Protein AF-W4L1L7-F1 (afdb_monomer_lite)

Radius of gyration: 18.97 Å; chains: 1; bounding box: 50×40×48 Å

InterPro domains:
  IPR004304 Acetamidase/Formamidase [PF03069] (1-183)
  IPR004304 Acetamidase/Formamidase [PTHR31891] (1-182)

pLDDT: mean 95.23, std 4.06, range [75.88, 98.5]

Organism: NCBI:txid1429439

Foldseek 3Di:
DDDDFLKDFLFKFFDADPVVLVVVLVVQVVCVVVPHDDDHQALPPFVVSDDPCRVRNGDQLDADLRGGRNRPSLNAPQKDKAGDQHDPPRHIDTHFMARDADPPNVVSHHNTDDDDDDDDDDDDPCPCVVVVPRHMDMDHPDGSDDVPVVPDDPDDFFWFALADPVRDHDPPPPVSRVVRRVVD

Secondary structure (DSSP, 8-state):
-------EEEEEE-PPPHHHHHHHHHHHHHHHHTT-------STT-SSSSSHHHHHPPPSSS-BTTEEE---TT-BTT-EEE----STT---EEEEEES---GGGTTS--SEE-----------TTHHHHTT--S-EEE-SS-SS-HHHHS-SS-------SB-TTSPBPSS-HHHHHHHHHH-

Structure (mmCIF, N/CA/C/O backbone):
data_AF-W4L1L7-F1
#
_entry.id   AF-W4L1L7-F1
#
loop_
_atom_site.group_PDB
_atom_site.id
_atom_site.type_symbol
_atom_site.label_atom_id
_atom_site.label_alt_id
_atom_site.label_comp_id
_atom_site.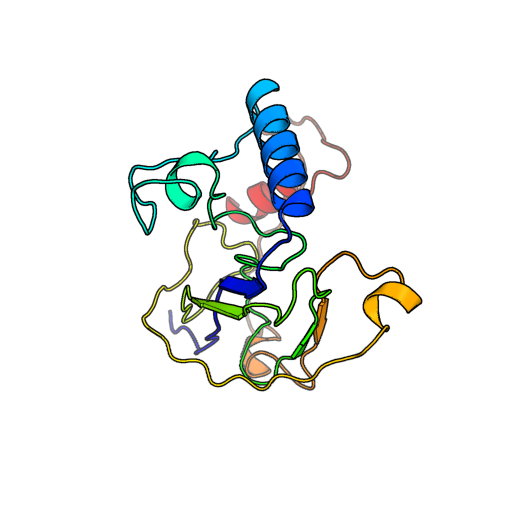label_asym_id
_atom_site.label_entity_id
_atom_site.label_seq_id
_atom_site.pdbx_PDB_ins_code
_atom_site.Cartn_x
_atom_site.Cartn_y
_atom_site.Cartn_z
_atom_site.occupancy
_atom_site.B_iso_or_equiv
_atom_site.auth_seq_id
_atom_site.auth_comp_id
_atom_site.auth_asym_id
_atom_site.auth_atom_id
_atom_site.pdbx_PDB_model_num
ATOM 1 N N . VAL A 1 1 ? -0.892 3.517 -27.437 1.00 83.62 1 VAL A N 1
ATOM 2 C CA . VAL A 1 1 ? -1.094 2.423 -26.454 1.00 83.62 1 VAL A CA 1
ATOM 3 C C . VAL A 1 1 ? -2.589 2.297 -26.180 1.00 83.62 1 VAL A C 1
ATOM 5 O O . VAL A 1 1 ? -3.255 3.324 -26.166 1.00 83.62 1 VAL A O 1
ATOM 8 N N . ARG A 1 2 ? -3.138 1.083 -26.042 1.00 87.25 2 ARG A N 1
ATOM 9 C CA . ARG A 1 2 ? -4.511 0.851 -25.551 1.00 87.25 2 ARG A CA 1
ATOM 10 C C . ARG A 1 2 ? -4.402 0.166 -24.195 1.00 87.25 2 ARG A C 1
ATOM 12 O O . ARG A 1 2 ? -3.660 -0.805 -24.096 1.00 87.25 2 ARG A O 1
ATOM 19 N N . ILE A 1 3 ? -5.109 0.674 -23.191 1.00 89.69 3 ILE A N 1
ATOM 20 C CA . ILE A 1 3 ? -5.027 0.173 -21.816 1.00 89.69 3 ILE A CA 1
ATOM 21 C C . ILE A 1 3 ? -6.356 -0.514 -21.486 1.00 89.69 3 ILE A C 1
ATOM 23 O O . ILE A 1 3 ? -7.397 0.153 -21.513 1.00 89.69 3 ILE A O 1
ATOM 27 N N . PRO A 1 4 ? -6.362 -1.840 -21.256 1.00 89.56 4 PRO A N 1
ATOM 28 C CA . PRO A 1 4 ? -7.572 -2.544 -20.867 1.00 89.56 4 PRO A CA 1
ATOM 29 C C . PRO A 1 4 ? -8.022 -2.088 -19.478 1.00 89.56 4 PRO A C 1
ATOM 31 O O . PRO A 1 4 ? -7.213 -1.668 -18.653 1.00 89.56 4 PRO A O 1
ATOM 34 N N . ASN A 1 5 ? -9.322 -2.195 -19.224 1.00 91.75 5 ASN A N 1
ATOM 35 C CA . ASN A 1 5 ? -9.876 -1.957 -17.901 1.00 91.75 5 ASN A CA 1
ATOM 36 C C . ASN A 1 5 ? -9.299 -2.987 -16.911 1.00 91.75 5 ASN A C 1
ATOM 38 O O . ASN A 1 5 ? -9.507 -4.188 -17.085 1.00 91.75 5 ASN A O 1
ATOM 42 N N . GLY A 1 6 ? -8.606 -2.503 -15.883 1.00 92.19 6 GLY A N 1
ATOM 43 C CA . GLY A 1 6 ? -8.149 -3.285 -14.738 1.00 92.19 6 GLY A CA 1
ATOM 44 C C . GLY A 1 6 ? -8.622 -2.660 -13.432 1.00 92.19 6 GLY A C 1
ATOM 45 O O . GLY A 1 6 ? -7.844 -2.597 -12.491 1.00 92.19 6 GLY A O 1
ATOM 46 N N . SER A 1 7 ? -9.847 -2.128 -13.408 1.00 95.81 7 SER A N 1
ATOM 47 C CA . SER A 1 7 ? -10.276 -1.204 -12.365 1.00 95.81 7 SER A CA 1
ATOM 48 C C . SER A 1 7 ? -10.442 -1.849 -10.993 1.00 95.81 7 SER A C 1
ATOM 50 O O . SER A 1 7 ? -11.002 -2.945 -10.863 1.00 95.81 7 SER A O 1
ATOM 52 N N . PHE A 1 8 ? -10.026 -1.116 -9.966 1.00 97.19 8 PHE A N 1
ATOM 53 C CA . PHE A 1 8 ? -10.114 -1.494 -8.558 1.00 97.19 8 PHE A CA 1
ATOM 54 C C . PHE A 1 8 ? -10.098 -0.241 -7.664 1.00 97.19 8 PHE A C 1
ATOM 56 O O . PHE A 1 8 ? -10.084 0.879 -8.166 1.00 97.19 8 PHE A O 1
ATOM 63 N N . MET A 1 9 ? -10.178 -0.438 -6.348 1.00 98.19 9 MET A N 1
ATOM 64 C CA . MET A 1 9 ? -9.954 0.619 -5.357 1.00 98.19 9 MET A CA 1
ATOM 65 C C . MET A 1 9 ? -8.543 0.429 -4.791 1.00 98.19 9 MET A C 1
ATOM 67 O O . MET A 1 9 ? -8.294 -0.637 -4.217 1.00 98.19 9 MET A O 1
ATOM 71 N N . GLY A 1 10 ? -7.651 1.407 -4.956 1.00 98.00 10 GLY A N 1
ATOM 72 C CA . GLY A 1 10 ? -6.289 1.408 -4.402 1.00 98.00 10 GLY A CA 1
ATOM 73 C C . GLY A 1 10 ? -6.299 1.357 -2.875 1.00 98.00 10 GLY A C 1
ATOM 74 O O . GLY A 1 10 ? -5.622 0.538 -2.240 1.00 98.00 10 GLY A O 1
ATOM 75 N N . THR A 1 11 ? -7.248 2.093 -2.285 1.00 98.38 11 THR A N 1
ATOM 76 C CA . THR A 1 11 ? -7.531 2.082 -0.853 1.00 98.38 11 THR A CA 1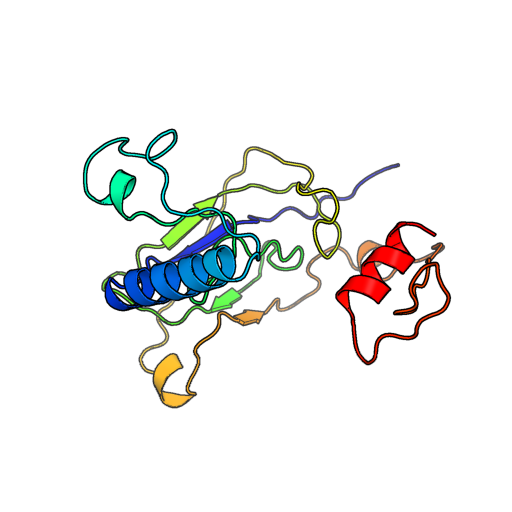
ATOM 77 C C . THR A 1 11 ? -8.798 1.297 -0.511 1.00 98.38 11 THR A C 1
ATOM 79 O O . THR A 1 11 ? -9.921 1.671 -0.862 1.00 98.38 11 THR A O 1
ATOM 82 N N . ALA A 1 12 ? -8.643 0.255 0.307 1.00 98.12 12 ALA A N 1
ATOM 83 C CA . ALA A 1 12 ? -9.747 -0.419 0.987 1.00 98.12 12 ALA A CA 1
ATOM 84 C C . ALA A 1 12 ? -9.286 -0.938 2.350 1.00 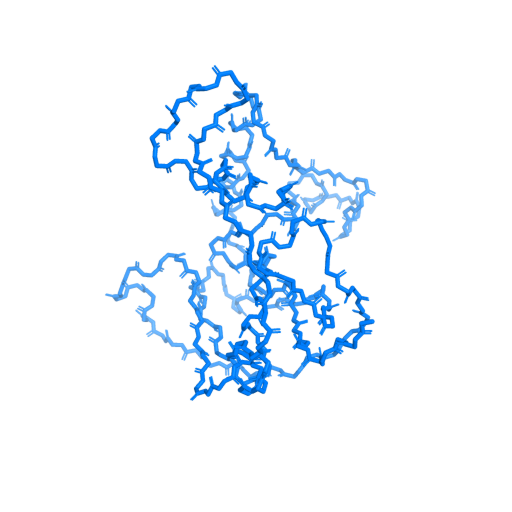98.12 12 ALA A C 1
ATOM 86 O O . ALA A 1 12 ? -8.285 -1.643 2.450 1.00 98.12 12 ALA A O 1
ATOM 87 N N . GLY A 1 13 ? -10.016 -0.629 3.417 1.00 97.88 13 GLY A N 1
ATOM 88 C CA . GLY A 1 13 ? -9.590 -0.994 4.763 1.00 97.88 13 GLY A CA 1
ATOM 89 C C . GLY A 1 13 ? -10.677 -0.851 5.813 1.00 97.88 13 GLY A C 1
ATOM 90 O O . GLY A 1 13 ? -11.809 -0.474 5.521 1.00 97.88 13 GLY A O 1
ATOM 91 N N . ILE A 1 14 ? -10.321 -1.177 7.048 1.00 98.19 14 ILE A N 1
ATOM 92 C CA . ILE A 1 14 ? -11.187 -1.020 8.223 1.00 98.19 14 ILE A CA 1
ATOM 93 C C . ILE A 1 14 ? -10.534 -0.068 9.229 1.00 98.19 14 ILE A C 1
ATOM 95 O O . ILE A 1 14 ? -9.329 0.189 9.146 1.00 98.19 14 ILE A O 1
ATOM 99 N N . ALA A 1 15 ? -11.292 0.456 10.188 1.00 97.38 15 ALA A N 1
ATOM 100 C CA . ALA A 1 15 ? -10.725 1.341 11.193 1.00 97.38 15 ALA A CA 1
ATOM 101 C C . ALA A 1 15 ? -9.738 0.601 12.117 1.00 97.38 15 ALA A C 1
ATOM 103 O O . ALA A 1 15 ? -9.978 -0.549 12.515 1.00 97.38 15 ALA A O 1
ATOM 104 N N . PRO A 1 16 ? -8.620 1.252 12.472 1.00 96.62 16 PRO A N 1
ATOM 105 C CA . PRO A 1 16 ? -7.719 0.755 13.499 1.00 96.62 16 PRO A CA 1
ATOM 106 C C . PRO A 1 16 ? -8.267 0.976 14.906 1.00 96.62 16 PRO A C 1
ATOM 108 O O . PRO A 1 16 ? -9.075 1.874 15.146 1.00 96.62 16 PRO A O 1
ATOM 111 N N . SER A 1 17 ? -7.767 0.193 15.859 1.00 96.44 17 SER A N 1
ATOM 112 C CA . SER A 1 17 ? -7.925 0.517 17.278 1.00 96.44 17 SER A CA 1
ATOM 113 C C . SER A 1 17 ? -7.010 1.676 17.684 1.00 96.44 17 SER A C 1
ATOM 115 O O . SER A 1 17 ? -6.010 1.956 17.021 1.00 96.44 17 SER A O 1
ATOM 117 N N . LEU A 1 18 ? -7.302 2.323 18.817 1.00 95.50 18 LEU A N 1
ATOM 118 C CA . LEU A 1 18 ? -6.417 3.357 19.375 1.00 95.50 18 LEU A CA 1
ATOM 119 C C . LEU A 1 18 ? -5.000 2.819 19.627 1.00 95.50 18 LEU A C 1
ATOM 121 O O . LEU A 1 18 ? -4.024 3.464 19.270 1.00 95.50 18 LEU A O 1
ATOM 125 N N . ALA A 1 19 ? -4.883 1.587 20.132 1.00 96.38 19 ALA A N 1
ATOM 126 C CA . ALA A 1 19 ? -3.584 0.955 20.354 1.00 96.38 19 ALA A CA 1
ATOM 127 C C . ALA A 1 19 ? -2.798 0.735 19.048 1.00 96.38 19 ALA A C 1
ATOM 129 O O . ALA A 1 19 ? -1.572 0.848 19.037 1.00 96.38 19 ALA A O 1
ATOM 130 N N . GLN A 1 20 ? -3.487 0.424 17.944 1.00 96.75 20 GLN A N 1
ATOM 131 C CA . GLN A 1 20 ? -2.855 0.349 16.626 1.00 96.75 20 GLN A CA 1
ATOM 132 C C . GLN A 1 20 ? -2.409 1.727 16.145 1.00 96.75 20 GLN A C 1
ATOM 134 O O . GLN A 1 20 ? -1.262 1.856 15.733 1.00 96.75 20 GLN A O 1
ATOM 139 N N . LEU A 1 21 ? -3.267 2.748 16.246 1.00 96.38 21 LEU A N 1
ATOM 140 C CA . LEU A 1 21 ? -2.909 4.125 15.889 1.00 96.38 21 LEU A CA 1
ATOM 141 C C . LEU A 1 21 ? -1.659 4.593 16.640 1.00 96.38 21 LEU A C 1
ATOM 143 O O . LEU A 1 21 ? -0.717 5.057 16.004 1.00 96.38 21 LEU A O 1
ATOM 147 N N . ASP A 1 22 ? -1.602 4.382 17.956 1.00 96.56 22 ASP A N 1
ATOM 148 C CA . ASP A 1 22 ? -0.446 4.746 18.781 1.00 96.56 22 ASP A CA 1
ATOM 149 C C . ASP A 1 22 ? 0.828 4.005 18.345 1.00 96.56 22 ASP A C 1
ATOM 151 O O . ASP A 1 22 ? 1.902 4.599 18.207 1.00 96.56 22 ASP A O 1
ATOM 155 N N . ALA A 1 23 ? 0.724 2.696 18.095 1.00 97.69 23 ALA A N 1
ATOM 156 C CA . ALA A 1 23 ? 1.853 1.884 17.650 1.00 97.69 23 ALA A CA 1
ATOM 157 C C . ALA A 1 23 ? 2.368 2.316 16.267 1.00 97.69 23 ALA A C 1
ATOM 159 O O . ALA A 1 23 ? 3.580 2.344 16.032 1.00 97.69 23 ALA A O 1
ATOM 160 N N . TRP A 1 24 ? 1.458 2.660 15.356 1.00 97.88 24 TRP A N 1
ATOM 161 C CA . TRP A 1 24 ? 1.773 3.104 14.002 1.00 97.88 24 TRP A CA 1
ATOM 162 C C . TRP A 1 24 ? 2.377 4.508 13.986 1.00 97.88 24 TRP A C 1
ATOM 164 O O . TRP A 1 24 ? 3.423 4.709 13.372 1.00 97.88 24 TRP A O 1
ATOM 174 N N . ALA A 1 25 ? 1.804 5.442 14.746 1.00 97.38 25 ALA A N 1
ATOM 175 C CA . ALA A 1 25 ? 2.360 6.777 14.931 1.00 97.38 25 ALA A CA 1
ATOM 176 C C . ALA A 1 25 ? 3.791 6.705 15.478 1.00 97.38 25 ALA A C 1
ATOM 178 O O . ALA A 1 25 ? 4.704 7.331 14.941 1.00 97.38 25 ALA A O 1
ATOM 179 N N . LYS A 1 26 ? 4.017 5.872 16.503 1.00 98.19 26 LYS A N 1
ATOM 180 C CA . LYS A 1 26 ? 5.340 5.704 17.110 1.00 98.19 26 LYS A CA 1
ATOM 181 C C . LYS A 1 26 ? 6.374 5.152 16.128 1.00 98.19 26 LYS A C 1
ATOM 183 O O . LYS A 1 26 ? 7.491 5.664 16.087 1.00 98.19 26 LYS A O 1
ATOM 188 N N . ARG A 1 27 ? 6.041 4.105 15.361 1.00 98.00 27 ARG A N 1
ATOM 189 C CA . ARG A 1 27 ? 7.000 3.493 14.418 1.00 98.00 27 ARG A CA 1
ATOM 190 C C . ARG A 1 27 ? 7.304 4.400 13.222 1.00 98.00 27 ARG A C 1
ATOM 192 O O . ARG A 1 27 ? 8.431 4.398 12.744 1.00 98.00 27 ARG A O 1
ATOM 199 N N . GLU A 1 28 ? 6.328 5.178 12.758 1.00 98.25 28 GLU A N 1
ATOM 200 C CA . GLU A 1 28 ? 6.516 6.135 11.659 1.00 98.25 28 GLU A CA 1
ATOM 201 C C . GLU A 1 28 ? 7.328 7.350 12.118 1.00 98.25 28 GLU A C 1
ATOM 203 O O . GLU A 1 28 ? 8.243 7.777 11.416 1.00 98.25 28 GLU A O 1
ATOM 208 N N . ALA A 1 29 ? 7.091 7.843 13.337 1.00 97.81 29 ALA A N 1
ATOM 209 C CA . ALA A 1 29 ? 7.921 8.880 13.943 1.00 97.81 29 ALA A CA 1
ATOM 210 C C . ALA A 1 29 ? 9.372 8.413 14.166 1.00 97.81 29 ALA A C 1
ATOM 212 O O . ALA A 1 29 ? 10.300 9.170 13.886 1.00 97.81 29 ALA A O 1
ATOM 213 N N . ASP A 1 30 ? 9.591 7.170 14.618 1.00 98.44 30 ASP A N 1
ATOM 214 C CA . ASP A 1 30 ? 10.941 6.586 14.722 1.00 98.44 30 ASP A CA 1
ATOM 215 C C . ASP A 1 30 ? 11.642 6.520 13.359 1.00 98.44 30 ASP A C 1
ATOM 217 O O . ASP A 1 30 ? 12.815 6.883 13.247 1.00 98.44 30 ASP A O 1
ATOM 221 N N . LEU A 1 31 ? 10.922 6.097 12.312 1.00 98.12 31 LEU A N 1
ATOM 222 C CA . LEU A 1 31 ? 11.457 6.054 10.953 1.00 98.12 31 LEU A CA 1
ATOM 223 C C . LEU A 1 31 ? 11.939 7.439 10.509 1.00 98.12 31 LEU A C 1
ATOM 225 O O . LEU A 1 31 ? 13.074 7.560 10.050 1.00 98.12 31 LEU A O 1
ATOM 229 N N . VAL A 1 32 ? 11.117 8.475 10.700 1.00 98.12 32 VAL A N 1
ATOM 230 C CA . VAL A 1 32 ? 11.485 9.866 10.388 1.00 98.12 32 VAL A CA 1
ATOM 231 C C . VAL A 1 32 ? 12.686 10.321 11.217 1.00 98.12 32 VAL A C 1
ATOM 233 O O . VAL A 1 32 ? 13.634 10.884 10.671 1.00 98.12 32 VAL A O 1
ATOM 236 N N . ALA A 1 33 ? 12.705 10.030 12.521 1.00 98.19 33 ALA A N 1
ATOM 237 C CA . ALA A 1 33 ? 13.799 10.416 13.413 1.00 98.19 33 ALA A CA 1
ATOM 238 C C . ALA A 1 33 ? 15.154 9.808 13.007 1.00 98.19 33 ALA A C 1
ATOM 240 O O . ALA A 1 33 ? 16.199 10.416 13.238 1.00 98.19 33 ALA A O 1
ATOM 241 N N . ARG A 1 34 ? 15.150 8.629 12.373 1.00 98.12 34 ARG A N 1
ATOM 242 C CA . ARG A 1 34 ? 16.354 7.972 11.838 1.00 98.12 34 ARG A CA 1
ATOM 243 C C . ARG A 1 34 ? 16.648 8.325 10.372 1.00 98.12 34 ARG A C 1
ATOM 245 O O . ARG A 1 34 ? 17.496 7.680 9.760 1.00 98.12 34 ARG A O 1
ATOM 252 N N . GLY A 1 35 ? 15.985 9.345 9.822 1.00 97.81 35 GLY A N 1
ATOM 253 C CA . GLY A 1 35 ? 16.218 9.870 8.472 1.00 97.81 35 GLY A CA 1
ATOM 254 C C . GLY A 1 35 ? 15.444 9.161 7.357 1.00 97.81 35 GLY A C 1
ATOM 255 O O . GLY A 1 35 ? 15.722 9.394 6.184 1.00 97.81 35 GLY A O 1
ATOM 256 N N . GLY A 1 36 ? 14.496 8.287 7.701 1.00 97.19 36 GLY A N 1
ATOM 257 C CA . GLY A 1 36 ? 13.575 7.682 6.744 1.00 97.19 36 GLY A CA 1
ATOM 258 C C . GLY A 1 36 ? 12.416 8.609 6.369 1.00 97.19 36 GLY A C 1
ATOM 259 O O . GLY A 1 36 ? 12.235 9.682 6.943 1.00 97.19 36 GLY A O 1
ATOM 260 N N . PHE A 1 37 ? 11.607 8.174 5.404 1.00 95.00 37 PHE A N 1
ATOM 261 C CA . PHE A 1 37 ? 10.451 8.929 4.929 1.00 95.00 37 PHE A CA 1
ATOM 262 C C . PHE A 1 37 ? 9.142 8.340 5.465 1.00 95.00 37 PHE A C 1
ATOM 264 O O . PHE A 1 37 ? 8.828 7.178 5.214 1.00 95.00 37 PHE A O 1
ATOM 271 N N . ALA A 1 38 ? 8.366 9.165 6.162 1.00 96.38 38 ALA A N 1
ATOM 272 C CA . ALA A 1 38 ? 6.947 8.958 6.420 1.00 96.38 38 ALA A CA 1
ATOM 273 C C . ALA A 1 38 ? 6.273 10.326 6.574 1.00 96.38 38 ALA A C 1
ATOM 275 O O . ALA A 1 38 ? 6.895 11.281 7.041 1.00 96.38 38 ALA A O 1
ATOM 276 N N . MET A 1 39 ? 4.999 10.419 6.198 1.00 94.75 39 MET A N 1
ATOM 277 C CA . MET A 1 39 ? 4.191 11.608 6.464 1.00 94.75 39 MET A CA 1
ATOM 278 C C . MET A 1 39 ? 3.438 11.410 7.773 1.00 94.75 39 MET A C 1
ATOM 280 O O . MET A 1 39 ? 2.587 10.526 7.879 1.00 94.75 39 MET A O 1
ATOM 284 N N . LEU A 1 40 ? 3.790 12.223 8.767 1.00 94.75 40 LEU A N 1
ATOM 285 C CA . LEU A 1 40 ? 3.164 12.205 10.085 1.00 94.75 40 LEU A CA 1
ATOM 286 C C . LEU A 1 40 ? 1.771 12.857 10.039 1.00 94.75 40 LEU A C 1
ATOM 288 O O . LEU A 1 40 ? 1.344 13.361 8.998 1.00 94.75 40 LEU A O 1
ATOM 292 N N . ALA A 1 41 ? 1.056 12.805 11.165 1.00 92.44 41 ALA A N 1
ATOM 293 C CA . ALA A 1 41 ? -0.222 13.494 11.316 1.00 92.44 41 ALA A CA 1
ATOM 294 C C . ALA A 1 41 ? -0.071 14.984 10.976 1.00 92.44 41 ALA A C 1
ATOM 296 O O . ALA A 1 41 ? 0.908 15.625 11.365 1.00 92.44 41 ALA A O 1
ATOM 297 N N . ASP A 1 42 ? -1.034 15.498 10.220 1.00 92.75 42 ASP A N 1
ATOM 298 C CA . ASP A 1 42 ? -0.995 16.832 9.640 1.00 92.75 42 ASP A CA 1
ATOM 299 C C . ASP A 1 42 ? -2.429 17.371 9.529 1.00 92.75 42 ASP A C 1
ATOM 301 O O . ASP A 1 42 ? -3.259 16.738 8.865 1.00 92.75 42 ASP A O 1
ATOM 305 N N . PRO A 1 43 ? -2.748 18.498 10.191 1.00 93.06 43 PRO A N 1
ATOM 306 C CA . PRO A 1 43 ? -4.098 19.038 10.204 1.00 93.06 43 PRO A CA 1
ATOM 307 C C . PRO A 1 43 ? -4.509 19.722 8.892 1.00 93.06 43 PRO A C 1
ATOM 309 O O . PRO A 1 43 ? -5.704 19.955 8.727 1.00 93.06 43 PRO A O 1
ATOM 312 N N . GLU A 1 44 ? -3.575 20.059 7.986 1.00 92.19 44 GLU A N 1
ATOM 313 C CA . GLU A 1 44 ? -3.846 20.912 6.811 1.00 92.19 44 GLU A CA 1
ATOM 314 C C . GLU A 1 44 ? -5.011 20.393 5.949 1.00 92.19 44 GLU A C 1
ATOM 316 O O . GLU A 1 44 ? -5.926 21.153 5.631 1.00 92.19 44 GLU A O 1
ATOM 321 N N . ASP A 1 45 ? -5.034 19.083 5.681 1.00 89.81 45 ASP A N 1
ATOM 322 C CA . ASP A 1 45 ? -6.054 18.411 4.859 1.00 89.81 45 ASP A CA 1
ATOM 323 C C . ASP A 1 45 ? -6.899 17.394 5.651 1.00 89.81 45 ASP A C 1
ATOM 325 O O . ASP A 1 45 ? -7.559 16.516 5.083 1.00 89.81 45 ASP A O 1
ATOM 329 N N . ALA A 1 46 ? -6.872 17.465 6.984 1.00 94.44 46 ALA A N 1
ATOM 330 C CA . ALA A 1 46 ? -7.627 16.542 7.821 1.00 94.44 46 ALA A CA 1
ATOM 331 C C . ALA A 1 46 ? -9.140 16.801 7.729 1.00 94.44 46 ALA A C 1
ATOM 333 O O . ALA A 1 46 ? -9.610 17.936 7.629 1.00 94.44 46 ALA A O 1
ATOM 334 N N . VAL A 1 47 ? -9.935 15.731 7.817 1.00 93.50 47 VAL A N 1
ATOM 335 C CA . VAL A 1 47 ? -11.400 15.819 7.825 1.00 93.50 47 VAL A CA 1
ATOM 336 C C . VAL A 1 47 ? -11.958 15.060 9.036 1.00 93.50 47 VAL A C 1
ATOM 338 O O . VAL A 1 47 ? -11.942 13.828 9.030 1.00 93.50 47 VAL A O 1
ATOM 341 N N . PRO A 1 48 ? -12.495 15.756 10.061 1.00 94.19 48 PRO A N 1
ATOM 342 C CA . PRO A 1 48 ? -12.543 17.217 10.212 1.00 94.19 48 PRO A CA 1
ATOM 343 C C . PRO A 1 48 ? -11.147 17.846 10.416 1.00 94.19 48 PRO A C 1
ATOM 345 O O . PRO A 1 48 ? -10.252 17.165 10.915 1.00 94.19 48 PRO A O 1
ATOM 348 N N . PRO A 1 49 ? -10.970 19.148 10.108 1.00 91.12 49 PRO A N 1
ATOM 349 C CA . PRO A 1 49 ? -9.666 19.828 10.166 1.00 91.12 49 PRO A CA 1
ATOM 350 C C . PRO A 1 49 ? -9.226 20.206 11.589 1.00 91.12 49 PRO A C 1
ATOM 352 O O . PRO A 1 49 ? -8.209 20.864 11.781 1.00 91.12 49 PRO A O 1
ATOM 355 N N . THR A 1 50 ? -10.005 19.842 12.610 1.00 93.12 50 THR A N 1
ATOM 356 C CA . THR A 1 50 ? -9.708 20.128 14.016 1.00 93.12 50 THR A CA 1
ATOM 357 C C . THR A 1 50 ? -10.064 18.948 14.914 1.00 93.12 50 THR A C 1
ATOM 359 O O . THR A 1 50 ? -10.849 18.066 14.551 1.00 93.12 50 THR A O 1
ATOM 362 N N . GLY A 1 51 ? -9.497 18.953 16.122 1.00 93.62 51 GLY A N 1
ATOM 363 C CA . GLY A 1 51 ? -9.712 17.916 17.123 1.00 93.62 51 GLY A CA 1
ATOM 364 C C . GLY A 1 51 ? -8.872 16.661 16.868 1.00 93.62 51 GLY A C 1
ATOM 365 O O . GLY A 1 51 ? -7.934 16.693 16.071 1.00 93.62 51 GLY A O 1
ATOM 366 N N . PRO A 1 52 ? -9.213 15.532 17.517 1.00 90.81 52 PRO A N 1
ATOM 367 C CA . PRO A 1 52 ? -8.345 14.355 17.548 1.00 90.81 52 PRO A CA 1
ATOM 368 C C . PRO A 1 52 ? -7.974 13.808 16.166 1.00 90.81 52 PRO A C 1
ATOM 370 O O . PRO A 1 52 ? -6.852 13.365 15.965 1.00 90.81 52 PRO A O 1
ATOM 373 N N . VAL A 1 53 ? -8.885 13.878 15.188 1.00 90.06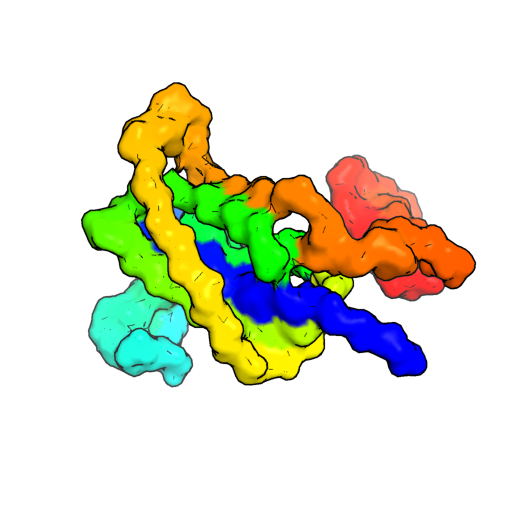 53 VAL A N 1
ATOM 374 C CA . VAL A 1 53 ? -8.606 13.415 13.818 1.00 90.06 53 VAL A CA 1
ATOM 375 C C . VAL A 1 53 ? -7.507 14.244 13.151 1.00 90.06 53 VAL A C 1
ATOM 377 O O . VAL A 1 53 ? -6.654 13.674 12.485 1.00 90.06 53 VAL A O 1
ATOM 380 N N . ALA A 1 54 ? -7.489 15.560 13.352 1.00 93.00 54 ALA A N 1
ATOM 381 C CA . ALA A 1 54 ? -6.474 16.432 12.769 1.00 93.00 54 ALA A CA 1
ATOM 382 C C . ALA A 1 54 ? -5.136 16.378 13.524 1.00 93.00 54 ALA A C 1
ATOM 384 O O . ALA A 1 54 ? -4.078 16.551 12.928 1.00 93.00 54 ALA A O 1
ATOM 385 N N . GLU A 1 55 ? -5.177 16.125 14.833 1.00 91.88 55 GLU A N 1
ATOM 386 C CA . GLU A 1 55 ? -3.989 16.114 15.695 1.00 91.88 55 GLU A CA 1
ATOM 387 C C . GLU A 1 55 ? -3.244 14.774 15.679 1.00 91.88 55 GLU A C 1
ATOM 389 O O . GLU A 1 55 ? -2.015 14.746 15.737 1.00 91.88 55 GLU A O 1
ATOM 394 N N . THR A 1 56 ? -3.973 13.656 15.628 1.00 92.94 56 THR A N 1
ATOM 395 C CA . THR A 1 56 ? -3.395 12.307 15.756 1.00 92.94 56 THR A CA 1
ATOM 396 C C . THR A 1 56 ? -3.817 11.348 14.645 1.00 92.94 56 THR A C 1
ATOM 398 O O . THR A 1 56 ? -3.343 10.210 14.603 1.00 92.94 56 THR A O 1
ATOM 401 N N . GLY A 1 57 ? -4.672 11.788 13.717 1.00 94.31 57 GLY A N 1
ATOM 402 C CA . GLY A 1 57 ? -5.055 11.000 12.553 1.00 94.31 57 GLY A CA 1
ATOM 403 C C . GLY A 1 57 ? -3.862 10.743 11.641 1.00 94.31 57 GLY A C 1
ATOM 404 O O . GLY A 1 57 ? -3.162 11.655 11.205 1.00 94.31 57 GLY A O 1
ATOM 405 N N . LEU A 1 58 ? -3.629 9.470 11.342 1.00 95.62 58 LEU A N 1
ATOM 406 C CA . LEU A 1 58 ? -2.555 9.068 10.449 1.00 95.62 58 LEU A CA 1
ATOM 407 C C . LEU A 1 58 ? -2.936 9.295 8.989 1.00 95.62 58 LEU A C 1
ATOM 409 O O . LEU A 1 58 ? -4.077 9.069 8.582 1.00 95.62 58 LEU A O 1
ATOM 413 N N . ARG A 1 59 ? -1.939 9.655 8.178 1.00 96.31 59 ARG A N 1
ATOM 414 C CA . ARG A 1 59 ? -2.089 9.759 6.724 1.00 96.31 59 ARG A CA 1
ATOM 415 C C . ARG A 1 59 ? -2.480 8.401 6.137 1.00 96.31 59 ARG A C 1
ATOM 417 O O . ARG A 1 59 ? -1.966 7.358 6.558 1.00 96.31 59 ARG A O 1
ATOM 424 N N . THR A 1 60 ? -3.351 8.422 5.133 1.00 96.38 60 THR A N 1
ATOM 425 C CA . THR A 1 60 ? -3.836 7.223 4.428 1.00 96.38 60 THR A CA 1
ATOM 426 C C . THR A 1 60 ? -2.853 6.681 3.392 1.00 96.38 60 THR A C 1
ATOM 428 O O . THR A 1 60 ? -3.128 5.640 2.819 1.00 96.38 60 THR A O 1
ATOM 431 N N . ILE A 1 61 ? -1.718 7.353 3.177 1.00 95.50 61 ILE A N 1
ATOM 432 C CA . ILE A 1 61 ? -0.764 7.055 2.100 1.00 95.50 61 ILE A CA 1
ATOM 433 C C . ILE A 1 61 ? -0.103 5.675 2.239 1.00 95.50 61 ILE A C 1
ATOM 435 O O . ILE A 1 61 ? -0.145 4.914 1.277 1.00 95.50 61 ILE A O 1
ATOM 439 N N . PRO A 1 62 ? 0.502 5.298 3.382 1.00 95.94 62 PRO A N 1
ATOM 440 C CA . PRO A 1 62 ? 1.078 3.968 3.498 1.00 95.94 62 PRO A CA 1
ATOM 441 C C . PRO A 1 62 ? 0.006 2.920 3.849 1.00 95.94 62 PRO A C 1
ATOM 443 O O . PRO A 1 62 ? -0.848 3.172 4.715 1.00 95.94 62 PRO A O 1
ATOM 446 N N . PRO A 1 63 ? 0.090 1.705 3.280 1.00 97.00 63 PRO A N 1
ATOM 447 C CA . PRO A 1 63 ? -0.696 0.581 3.758 1.00 97.00 63 PRO A CA 1
ATOM 448 C C . PRO A 1 63 ? -0.249 0.160 5.158 1.00 97.00 63 PRO A C 1
ATOM 450 O O . PRO A 1 63 ? 0.916 0.299 5.541 1.00 97.00 63 PRO A O 1
ATOM 453 N N . ARG A 1 64 ? -1.181 -0.401 5.930 1.00 97.69 64 ARG A N 1
ATOM 454 C CA . ARG A 1 64 ? -0.922 -0.928 7.278 1.00 97.69 64 ARG A CA 1
ATOM 455 C C . ARG A 1 64 ? -1.664 -2.250 7.488 1.00 97.69 64 ARG A C 1
ATOM 457 O O . ARG A 1 64 ? -2.243 -2.832 6.573 1.00 97.69 64 ARG A O 1
ATOM 464 N N . GLU A 1 65 ? -1.649 -2.762 8.712 1.00 97.50 65 GLU A N 1
ATOM 465 C CA . GLU A 1 65 ? -2.294 -4.021 9.096 1.00 97.50 65 GLU A CA 1
ATOM 466 C C . GLU A 1 65 ? -3.821 -4.004 8.885 1.00 97.50 65 GLU A C 1
ATOM 468 O O . GLU A 1 65 ? -4.439 -5.056 8.732 1.00 97.50 65 GLU A O 1
ATOM 473 N N . ASN A 1 66 ? -4.435 -2.819 8.809 1.00 97.50 66 ASN A N 1
ATOM 474 C CA . ASN A 1 66 ? -5.841 -2.644 8.441 1.00 97.50 66 ASN A CA 1
ATOM 475 C C . ASN A 1 66 ? -6.093 -2.610 6.922 1.00 97.50 66 ASN A C 1
ATOM 477 O O . ASN A 1 66 ? -7.196 -2.239 6.512 1.00 97.50 66 ASN A O 1
ATOM 481 N N . CYS A 1 67 ? -5.105 -3.003 6.108 1.00 97.75 67 CYS A N 1
ATOM 482 C CA . CYS A 1 67 ? -5.063 -2.805 4.661 1.00 97.75 67 CYS A CA 1
ATOM 483 C C . CYS A 1 67 ? -4.843 -1.326 4.317 1.00 97.75 67 CYS A C 1
ATOM 485 O O . CYS A 1 67 ? -3.713 -0.849 4.430 1.00 97.75 67 CYS A O 1
ATOM 487 N N . GLY A 1 68 ? -5.888 -0.589 3.944 1.00 97.31 68 GLY A N 1
ATOM 488 C CA . GLY A 1 68 ? -5.742 0.799 3.507 1.00 97.31 68 GLY A CA 1
ATOM 489 C C . GLY A 1 68 ? -5.223 0.865 2.073 1.00 97.31 68 GLY A C 1
ATOM 490 O O . GLY A 1 68 ? -5.714 0.112 1.231 1.00 97.31 68 GLY A O 1
ATOM 491 N N . ASN A 1 69 ? -4.268 1.759 1.816 1.00 98.31 69 ASN A N 1
ATOM 492 C CA . ASN A 1 69 ? -3.723 2.057 0.491 1.00 98.31 69 ASN A CA 1
ATOM 493 C C . ASN A 1 69 ? -2.661 1.034 0.061 1.00 98.31 69 ASN A C 1
ATOM 495 O O . ASN A 1 69 ? -1.465 1.254 0.225 1.00 98.31 69 ASN A O 1
ATOM 499 N N . VAL A 1 70 ? -3.108 -0.161 -0.337 1.00 97.12 70 VAL A N 1
ATOM 500 C CA . VAL A 1 70 ? -2.215 -1.285 -0.690 1.00 97.12 70 VAL A CA 1
ATOM 501 C C . VAL A 1 70 ? -1.870 -1.290 -2.175 1.00 97.12 70 VAL A C 1
ATOM 503 O O . VAL A 1 70 ? -0.860 -1.888 -2.546 1.00 97.12 70 VAL A O 1
ATOM 506 N N . ASP A 1 71 ? -2.714 -0.687 -3.017 1.00 98.00 71 ASP A N 1
ATOM 507 C CA . ASP A 1 71 ? -2.452 -0.519 -4.452 1.00 98.00 71 ASP A CA 1
ATOM 508 C C . ASP A 1 71 ? -2.163 -1.846 -5.166 1.00 98.00 71 ASP A C 1
ATOM 510 O O . ASP A 1 71 ? -1.361 -1.975 -6.094 1.00 98.00 71 ASP A O 1
ATOM 514 N N . ALA A 1 72 ? -2.855 -2.897 -4.719 1.00 97.06 72 ALA A N 1
ATOM 515 C CA . ALA A 1 72 ? -2.774 -4.217 -5.319 1.00 97.06 72 ALA A CA 1
ATOM 516 C C . ALA A 1 72 ? -3.732 -4.303 -6.508 1.00 97.06 72 ALA A C 1
ATOM 518 O O . ALA A 1 72 ? -4.912 -4.613 -6.339 1.00 97.06 72 ALA A O 1
ATOM 519 N N . LYS A 1 73 ? -3.209 -4.138 -7.729 1.00 95.56 73 LYS A N 1
ATOM 520 C CA . LYS A 1 73 ? -3.985 -4.207 -8.986 1.00 95.56 73 LYS A CA 1
ATOM 521 C C . LYS A 1 73 ? -4.783 -5.503 -9.192 1.00 95.56 73 LYS A C 1
ATOM 523 O O . LYS A 1 73 ? -5.592 -5.601 -10.109 1.00 95.56 73 LYS A O 1
ATOM 528 N N . GLN A 1 74 ? -4.527 -6.536 -8.389 1.00 95.94 74 GLN A N 1
ATOM 529 C CA . GLN A 1 74 ? -5.251 -7.805 -8.386 1.00 95.94 74 GLN A CA 1
ATOM 530 C C . GLN A 1 74 ? -6.512 -7.787 -7.497 1.00 95.94 74 GLN A C 1
ATOM 532 O O . GLN A 1 74 ? -7.326 -8.708 -7.592 1.00 95.94 74 GLN A O 1
ATOM 537 N N . LEU A 1 75 ? -6.732 -6.755 -6.671 1.00 96.56 75 LEU A N 1
ATOM 538 C CA . LEU A 1 75 ? -7.935 -6.549 -5.847 1.00 96.56 75 LEU A CA 1
ATOM 539 C C . LEU A 1 75 ? -9.147 -6.063 -6.670 1.00 96.56 75 LEU A C 1
ATOM 541 O O . LEU A 1 75 ? -9.900 -5.179 -6.273 1.00 96.56 75 LEU A O 1
ATOM 545 N N . THR A 1 76 ? -9.375 -6.686 -7.823 1.00 95.62 76 THR A N 1
ATOM 546 C CA . THR A 1 76 ? -10.451 -6.338 -8.759 1.00 95.62 76 THR A CA 1
ATOM 547 C C . THR A 1 76 ? -11.797 -6.960 -8.373 1.00 95.62 76 THR A C 1
ATOM 549 O O . THR A 1 76 ? -11.929 -7.716 -7.402 1.00 95.62 76 THR A O 1
ATOM 552 N N . LYS A 1 77 ? -12.849 -6.642 -9.141 1.00 94.94 77 LYS A N 1
ATOM 553 C CA . LYS A 1 77 ? -14.195 -7.210 -8.966 1.00 94.94 77 LYS A CA 1
ATOM 554 C C . LYS A 1 77 ? -14.152 -8.742 -8.903 1.00 94.94 77 LYS A C 1
ATOM 556 O O . LYS A 1 77 ? -13.801 -9.398 -9.873 1.00 94.94 77 LYS A O 1
ATOM 561 N N . GLY A 1 78 ? -14.660 -9.297 -7.802 1.00 95.19 78 GLY A N 1
ATOM 562 C CA . GLY A 1 78 ? -14.666 -10.741 -7.542 1.00 95.19 78 GLY A CA 1
ATOM 563 C C . GLY A 1 78 ? -13.647 -11.166 -6.485 1.00 95.19 78 GLY A C 1
ATOM 564 O O . GLY A 1 78 ? -13.779 -12.260 -5.927 1.00 95.19 78 GLY A O 1
ATOM 565 N N . SER A 1 79 ? -12.697 -10.287 -6.152 1.00 97.31 79 SER A N 1
ATOM 566 C CA . SER A 1 79 ? -11.774 -10.473 -5.037 1.00 97.31 79 SER A CA 1
ATOM 567 C C . SER A 1 79 ? -12.491 -10.559 -3.695 1.00 97.31 79 SER A C 1
ATOM 569 O O . SER A 1 79 ? -13.573 -10.010 -3.476 1.00 97.31 79 SER A O 1
ATOM 571 N N . ARG A 1 80 ? -11.842 -11.257 -2.769 1.00 97.88 80 ARG A N 1
ATOM 572 C CA . ARG A 1 80 ? -12.187 -11.333 -1.353 1.00 97.88 80 ARG A CA 1
ATOM 573 C C . ARG A 1 80 ? -11.023 -10.760 -0.570 1.00 97.88 80 ARG A C 1
ATOM 575 O O . ARG A 1 80 ? -9.955 -11.361 -0.585 1.00 97.88 80 ARG A O 1
ATOM 582 N N . LEU A 1 81 ? -11.245 -9.640 0.105 1.00 98.19 81 LEU A N 1
ATOM 583 C CA . LEU A 1 81 ? -10.295 -9.036 1.032 1.00 98.19 81 LEU A CA 1
ATOM 584 C C . LEU A 1 81 ? -10.649 -9.474 2.460 1.00 98.19 81 LEU A C 1
ATOM 586 O O . LEU A 1 81 ? -11.798 -9.369 2.885 1.00 98.19 81 LEU A O 1
ATOM 590 N N . LEU A 1 82 ? -9.668 -10.018 3.170 1.00 98.19 82 LEU A N 1
ATOM 591 C CA . LEU A 1 82 ? -9.774 -10.567 4.517 1.00 98.19 82 LEU A CA 1
ATOM 592 C C . LEU A 1 82 ? -8.860 -9.748 5.427 1.00 98.19 82 LEU A C 1
ATOM 594 O O . LEU A 1 82 ? -7.640 -9.790 5.269 1.00 98.19 82 LEU A O 1
ATOM 598 N N . ILE A 1 83 ? -9.447 -9.015 6.370 1.00 98.19 83 ILE A N 1
ATOM 599 C CA . ILE A 1 83 ? -8.723 -8.119 7.278 1.00 98.19 83 ILE A CA 1
ATOM 600 C C . ILE A 1 83 ? -9.078 -8.502 8.722 1.00 98.19 83 ILE A C 1
ATOM 602 O O . ILE A 1 83 ? -10.269 -8.658 9.013 1.00 98.19 83 ILE A O 1
ATOM 606 N N . PRO A 1 84 ? -8.096 -8.676 9.626 1.00 97.62 84 PRO A N 1
ATOM 607 C CA . PRO A 1 84 ? -8.364 -8.852 11.054 1.00 97.62 84 PRO A CA 1
ATOM 608 C C . PRO A 1 84 ? -9.132 -7.652 11.618 1.00 97.62 84 PRO A C 1
ATOM 610 O O . PRO A 1 84 ? -8.682 -6.521 11.465 1.00 97.62 84 PRO A O 1
ATOM 613 N N . VAL A 1 85 ? -10.287 -7.893 12.248 1.00 97.62 85 VAL A N 1
ATOM 614 C CA . VAL A 1 85 ? -11.134 -6.837 12.830 1.00 97.62 85 VAL A CA 1
ATOM 615 C C . VAL A 1 85 ? -10.520 -6.327 14.132 1.00 97.62 85 VAL A C 1
ATOM 617 O O . VAL A 1 85 ? -10.202 -7.126 15.008 1.00 97.62 85 VAL A O 1
ATOM 620 N N . ASN A 1 86 ? -10.383 -5.003 14.261 1.00 94.12 86 ASN A N 1
ATOM 621 C CA . ASN A 1 86 ? -9.679 -4.370 15.386 1.00 94.12 86 ASN A CA 1
ATOM 622 C C . ASN A 1 86 ? -10.577 -3.521 16.297 1.00 94.12 86 ASN A C 1
ATOM 624 O O . ASN A 1 86 ? -10.164 -3.160 17.397 1.00 94.12 86 ASN A O 1
ATOM 628 N N . VAL A 1 87 ? -11.781 -3.182 15.830 1.00 97.38 87 VAL A N 1
ATOM 629 C CA . VAL A 1 87 ? -12.775 -2.376 16.548 1.00 97.38 87 VAL A CA 1
ATOM 630 C C . VAL A 1 87 ? -14.181 -2.876 16.237 1.00 97.38 87 VAL A C 1
ATOM 632 O O . VAL A 1 87 ? -14.419 -3.474 15.181 1.00 97.38 87 VAL A O 1
ATOM 635 N N . ASP A 1 88 ? -15.119 -2.594 17.136 1.00 97.25 88 ASP A N 1
ATOM 636 C CA . ASP A 1 88 ? -16.525 -2.937 16.950 1.00 97.25 88 ASP A CA 1
ATOM 637 C C . ASP A 1 88 ? -17.084 -2.323 15.663 1.00 97.25 88 ASP A C 1
ATOM 639 O O . ASP A 1 88 ? -16.846 -1.163 15.324 1.00 97.25 88 ASP A O 1
ATOM 643 N N . GLY A 1 89 ? -17.814 -3.143 14.906 1.00 97.25 89 GLY A N 1
ATOM 644 C CA . GLY A 1 89 ? -18.375 -2.762 13.611 1.00 97.25 89 GLY A CA 1
ATOM 645 C C . GLY A 1 89 ? -17.366 -2.700 12.460 1.00 97.25 89 GLY A C 1
ATOM 646 O O . GLY A 1 89 ? -17.796 -2.511 11.323 1.00 97.25 89 GLY A O 1
ATOM 647 N N . ALA A 1 90 ? -16.065 -2.890 12.719 1.00 97.94 90 ALA A N 1
ATOM 648 C CA . ALA A 1 90 ? -14.936 -2.772 11.788 1.00 97.94 90 ALA A CA 1
ATOM 649 C C . ALA A 1 90 ? -14.757 -1.382 11.140 1.00 97.94 90 ALA A C 1
ATOM 651 O O . ALA A 1 90 ? -13.628 -0.931 11.009 1.00 97.94 90 ALA A O 1
ATOM 652 N N . LEU A 1 91 ? -15.840 -0.684 10.780 1.00 97.81 91 LEU A N 1
ATOM 653 C CA . LEU A 1 91 ? -15.856 0.647 10.166 1.00 97.81 91 LEU A CA 1
ATOM 654 C C . LEU A 1 91 ? -15.073 0.658 8.841 1.00 97.81 91 LEU A C 1
ATOM 656 O O . LEU A 1 91 ? -14.001 1.245 8.723 1.00 97.81 91 LEU A O 1
ATOM 660 N N . TYR A 1 92 ? -15.600 -0.075 7.856 1.00 98.25 92 TYR A N 1
ATOM 661 C CA . TYR A 1 92 ? -14.994 -0.203 6.531 1.00 98.25 92 TYR A CA 1
ATOM 662 C C . TYR A 1 92 ? -15.068 1.100 5.725 1.00 98.25 92 TYR A C 1
ATOM 664 O O . TYR A 1 92 ? -16.137 1.702 5.621 1.00 98.25 92 TYR A O 1
ATOM 672 N N . SER A 1 93 ? -13.957 1.440 5.073 1.00 97.88 93 SER A N 1
ATOM 673 C CA . SER A 1 93 ? -13.825 2.554 4.132 1.00 97.88 93 SER A CA 1
ATOM 674 C C . SER A 1 93 ? -13.110 2.094 2.860 1.00 97.88 93 SER A C 1
ATOM 676 O O . SER A 1 93 ? -12.240 1.221 2.901 1.00 97.88 93 SER A O 1
ATOM 678 N N . ALA A 1 94 ? -13.460 2.703 1.728 1.00 98.00 94 ALA A N 1
ATOM 679 C CA . ALA A 1 94 ? -12.774 2.509 0.456 1.00 98.00 94 ALA A CA 1
ATOM 680 C C . ALA A 1 94 ? -12.802 3.795 -0.371 1.00 98.00 94 ALA A C 1
ATOM 682 O O . ALA A 1 94 ? -13.726 4.601 -0.244 1.00 98.00 94 ALA A O 1
ATOM 683 N N . GLY A 1 95 ? -11.803 3.959 -1.225 1.00 97.88 95 GLY A N 1
ATOM 684 C CA . GLY A 1 95 ? -11.639 5.108 -2.101 1.00 97.88 95 GLY A CA 1
ATOM 685 C C . GLY A 1 95 ? -10.502 4.859 -3.077 1.00 97.88 95 GLY A C 1
ATOM 686 O O . GLY A 1 95 ? -10.100 3.711 -3.255 1.00 97.88 95 GLY A O 1
ATOM 687 N N . ASP A 1 96 ? -9.994 5.938 -3.666 1.00 98.25 96 ASP A N 1
ATOM 688 C CA . ASP A 1 96 ? -8.835 5.881 -4.558 1.00 98.25 96 ASP A CA 1
ATOM 689 C C . ASP A 1 96 ? -9.083 4.962 -5.769 1.00 98.25 96 ASP A C 1
ATOM 691 O O . ASP A 1 96 ? -8.592 3.844 -5.881 1.00 98.25 96 ASP A O 1
ATOM 695 N N . GLY A 1 97 ? -10.029 5.370 -6.619 1.00 98.31 97 GLY A N 1
ATOM 696 C CA . GLY A 1 97 ? -10.479 4.545 -7.734 1.00 98.31 97 GLY A CA 1
ATOM 697 C C . GLY A 1 97 ? -9.439 4.511 -8.844 1.00 98.31 97 GLY A C 1
ATOM 698 O O . GLY A 1 97 ? -9.200 5.520 -9.494 1.00 98.31 97 GLY A O 1
ATOM 699 N N . HIS A 1 98 ? -8.896 3.338 -9.146 1.00 98.50 98 HIS A N 1
ATOM 700 C CA . HIS A 1 98 ? -7.891 3.172 -10.194 1.00 98.50 98 HIS A CA 1
ATOM 701 C C . HIS A 1 98 ? -8.518 2.529 -11.420 1.00 98.50 98 HIS A C 1
ATOM 703 O O . HIS A 1 98 ? -9.146 1.476 -11.312 1.00 98.50 98 HIS A O 1
ATOM 709 N N . TYR A 1 99 ? -8.333 3.104 -12.609 1.00 97.00 99 TYR A N 1
ATOM 710 C CA . TYR A 1 99 ? -8.750 2.469 -13.864 1.00 97.00 99 TYR A CA 1
ATOM 711 C C . TYR A 1 99 ? -7.797 1.335 -14.272 1.00 97.00 99 TYR A C 1
ATOM 713 O O . TYR A 1 99 ? -8.241 0.281 -14.741 1.00 97.00 99 TYR A O 1
ATOM 721 N N . ALA A 1 100 ? -6.492 1.567 -14.110 1.00 94.94 100 ALA A N 1
ATOM 722 C CA . ALA A 1 100 ? -5.418 0.606 -14.337 1.00 94.94 100 ALA A CA 1
ATOM 723 C C . ALA A 1 100 ? -4.131 1.068 -13.635 1.00 94.94 100 ALA A C 1
ATOM 725 O O . ALA A 1 100 ? -3.874 2.267 -13.547 1.00 94.94 100 ALA A O 1
ATOM 726 N N . GLN A 1 101 ? -3.302 0.107 -13.219 1.00 96.38 101 GLN A N 1
ATOM 727 C CA . GLN A 1 101 ? -2.025 0.343 -12.546 1.00 96.38 101 GLN A CA 1
ATOM 728 C C . GLN A 1 101 ? -0.988 -0.718 -12.955 1.00 96.38 101 GLN A C 1
ATOM 730 O O . GLN A 1 101 ? -1.332 -1.874 -13.236 1.00 96.38 101 GLN A O 1
ATOM 735 N N . GLY A 1 102 ? 0.290 -0.337 -12.986 1.00 93.88 102 GLY A N 1
ATOM 736 C CA . GLY A 1 102 ? 1.408 -1.285 -12.986 1.00 93.88 102 GLY A CA 1
ATOM 737 C C . GLY A 1 102 ? 1.629 -1.897 -11.598 1.00 93.88 102 GLY A C 1
ATOM 738 O O . GLY A 1 102 ? 1.114 -1.394 -10.603 1.00 93.88 102 GLY A O 1
ATOM 739 N N . ASP A 1 103 ? 2.404 -2.979 -11.500 1.00 93.00 103 ASP A N 1
ATOM 740 C CA . ASP A 1 103 ? 2.875 -3.393 -10.170 1.00 93.00 103 ASP A CA 1
ATOM 741 C C . ASP A 1 103 ? 3.821 -2.316 -9.613 1.00 93.00 103 ASP A C 1
ATOM 743 O O . ASP A 1 103 ? 4.541 -1.672 -10.377 1.00 93.00 103 ASP A O 1
ATOM 747 N N . ALA A 1 104 ? 3.792 -2.133 -8.291 1.00 92.12 104 ALA A N 1
ATOM 748 C CA . ALA A 1 104 ? 4.538 -1.129 -7.523 1.00 92.12 104 ALA A CA 1
ATOM 749 C C . ALA A 1 104 ? 4.112 0.339 -7.681 1.00 92.12 104 ALA A C 1
ATOM 751 O O . ALA A 1 104 ? 4.638 1.156 -6.935 1.00 92.12 104 ALA A O 1
ATOM 752 N N . GLU A 1 105 ? 3.221 0.678 -8.623 1.00 96.31 105 GLU A N 1
ATOM 753 C CA . GLU A 1 105 ? 2.774 2.067 -8.840 1.00 96.31 105 GLU A CA 1
ATOM 754 C C . GLU A 1 105 ? 3.951 3.063 -8.881 1.00 96.31 105 GLU A C 1
ATOM 756 O O . GLU A 1 105 ? 3.981 4.109 -8.240 1.00 96.31 105 GLU A O 1
ATOM 761 N N . CYS A 1 106 ? 5.002 2.712 -9.623 1.00 94.69 106 CYS A N 1
ATOM 762 C CA . CYS A 1 106 ? 6.297 3.385 -9.507 1.00 94.69 106 CYS A CA 1
ATOM 763 C C . CYS A 1 106 ? 6.278 4.887 -9.856 1.00 94.69 106 CYS A C 1
ATOM 765 O O . CYS A 1 106 ? 7.212 5.609 -9.514 1.00 94.69 106 CYS A O 1
ATOM 767 N N . CYS A 1 107 ? 5.242 5.355 -10.556 1.00 94.94 107 CYS A N 1
ATOM 768 C CA . CYS A 1 107 ? 5.002 6.764 -10.861 1.00 94.94 107 CYS A CA 1
ATOM 769 C C . CYS A 1 107 ? 4.146 7.491 -9.812 1.00 94.94 107 CYS A C 1
ATOM 771 O O . CYS A 1 107 ? 3.656 8.580 -10.106 1.00 94.94 107 CYS A O 1
ATOM 773 N N . ILE A 1 108 ? 3.987 6.922 -8.610 1.00 95.12 108 ILE A N 1
ATOM 774 C CA . ILE A 1 108 ? 3.259 7.470 -7.446 1.00 95.12 108 ILE A CA 1
ATOM 775 C C . ILE A 1 108 ? 1.732 7.471 -7.588 1.00 95.12 108 ILE A C 1
ATOM 777 O O . ILE A 1 108 ? 1.036 7.621 -6.596 1.00 95.12 108 ILE A O 1
ATOM 781 N N . THR A 1 109 ? 1.211 7.337 -8.804 1.00 97.38 109 THR A N 1
ATOM 782 C CA . THR A 1 109 ? -0.230 7.333 -9.081 1.00 97.38 109 THR A CA 1
ATOM 783 C C . THR A 1 109 ? -0.564 6.319 -10.161 1.00 97.38 109 THR A C 1
ATOM 785 O O . THR A 1 109 ? 0.272 6.008 -11.025 1.00 97.38 109 THR A O 1
ATOM 788 N N . ALA A 1 110 ? -1.801 5.846 -10.143 1.00 97.94 110 ALA A N 1
ATOM 789 C CA . ALA A 1 110 ? -2.389 5.019 -11.169 1.00 97.94 110 ALA A CA 1
ATOM 790 C C . ALA A 1 110 ? -3.034 5.893 -12.256 1.00 97.94 110 ALA A C 1
ATOM 792 O O . ALA A 1 110 ? -2.828 7.104 -12.370 1.00 97.94 110 ALA A O 1
ATOM 793 N N . ILE A 1 111 ? -3.854 5.274 -13.106 1.00 98.00 111 ILE A N 1
ATOM 794 C CA . ILE A 1 111 ? -4.843 6.033 -13.875 1.00 98.00 111 ILE A CA 1
ATOM 795 C C . ILE A 1 111 ? -6.029 6.313 -12.949 1.00 98.00 111 ILE A C 1
ATOM 797 O O . ILE A 1 111 ? -6.980 5.529 -12.910 1.00 98.00 111 ILE A O 1
ATOM 801 N N . GLU A 1 112 ? -5.948 7.415 -12.209 1.00 98.44 112 GLU A N 1
ATOM 802 C CA . GLU A 1 112 ? -6.942 7.804 -11.205 1.00 98.44 112 GLU A CA 1
ATOM 803 C C . GLU A 1 112 ? -8.309 8.152 -11.800 1.00 98.44 112 GLU A C 1
ATOM 805 O O . GLU A 1 112 ? -8.421 8.807 -12.843 1.00 98.44 112 GLU A O 1
ATOM 810 N N . MET A 1 113 ? -9.378 7.736 -11.120 1.00 98.25 113 MET A N 1
ATOM 811 C CA . MET A 1 113 ? -10.756 7.988 -11.528 1.00 98.25 113 MET A CA 1
ATOM 812 C C . MET A 1 113 ? -11.748 8.022 -10.358 1.00 98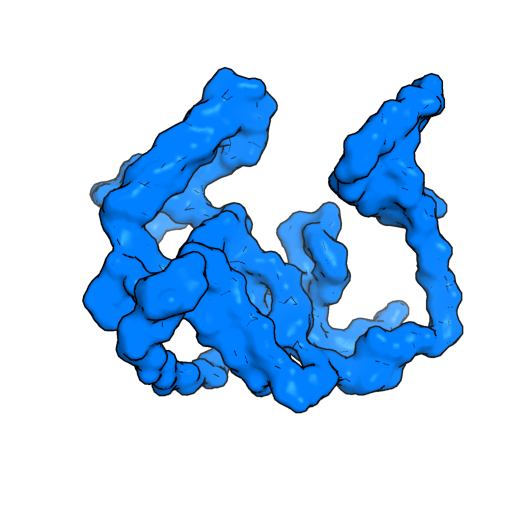.25 113 MET A C 1
ATOM 814 O O . MET A 1 113 ? -11.579 7.395 -9.314 1.00 98.25 113 MET A O 1
ATOM 818 N N . GLY A 1 114 ? -12.880 8.694 -10.578 1.00 98.12 114 GLY A N 1
ATOM 819 C CA . GLY A 1 114 ? -14.061 8.486 -9.743 1.00 98.12 114 GLY A CA 1
ATOM 820 C C . GLY A 1 114 ? -14.612 7.070 -9.938 1.00 98.12 114 GLY A C 1
ATOM 821 O O . GLY A 1 114 ? -14.729 6.595 -11.068 1.00 98.12 114 GLY A O 1
ATOM 822 N N . ALA A 1 115 ? -14.981 6.399 -8.847 1.00 97.31 115 ALA A N 1
ATOM 823 C CA . ALA A 1 115 ? -15.435 5.013 -8.886 1.00 97.31 115 ALA A CA 1
ATOM 824 C C . ALA A 1 115 ? -16.590 4.748 -7.910 1.00 97.31 115 ALA A C 1
ATOM 826 O O . ALA A 1 115 ? -16.843 5.492 -6.966 1.00 97.31 115 ALA A O 1
ATOM 827 N N . THR A 1 116 ? -17.309 3.649 -8.134 1.00 96.81 116 THR A N 1
ATOM 828 C CA . THR A 1 116 ? -18.309 3.120 -7.200 1.00 96.81 116 THR A CA 1
ATOM 829 C C . THR A 1 116 ? -18.054 1.634 -7.017 1.00 96.81 116 THR A C 1
ATOM 831 O O . THR A 1 116 ? -17.999 0.887 -7.994 1.00 96.81 116 THR A O 1
ATOM 834 N N . ALA A 1 117 ? -17.913 1.197 -5.766 1.00 95.88 117 ALA A N 1
ATOM 835 C CA . ALA A 1 117 ? -17.759 -0.209 -5.421 1.00 95.88 117 ALA A CA 1
ATOM 836 C C . ALA A 1 117 ? -19.038 -0.756 -4.782 1.00 95.88 117 ALA A C 1
ATOM 838 O O . ALA A 1 117 ? -19.674 -0.105 -3.957 1.00 95.88 117 ALA A O 1
ATOM 839 N N . VAL A 1 118 ? -19.380 -1.995 -5.137 1.00 97.56 118 VAL A N 1
ATOM 840 C CA . VAL A 1 118 ? -20.391 -2.786 -4.433 1.00 97.56 118 VAL A CA 1
ATOM 841 C C . VAL A 1 118 ? -19.663 -3.887 -3.682 1.00 97.56 118 VAL A C 1
ATOM 843 O O . VAL A 1 118 ? -19.040 -4.755 -4.295 1.00 97.56 118 VAL A O 1
ATOM 846 N N . VAL A 1 119 ? -19.750 -3.854 -2.356 1.00 97.69 119 VAL A N 1
ATOM 847 C CA . VAL A 1 119 ? -19.065 -4.795 -1.466 1.00 97.69 119 VAL A CA 1
ATOM 848 C C . VAL A 1 119 ? -20.069 -5.623 -0.672 1.00 97.69 119 VAL A C 1
ATOM 850 O O . VAL A 1 119 ? -21.197 -5.202 -0.419 1.00 97.69 119 VAL A O 1
ATOM 853 N N . ARG A 1 120 ? -19.661 -6.833 -0.283 1.00 98.25 120 ARG A N 1
ATOM 854 C CA . ARG A 1 120 ? -20.419 -7.707 0.615 1.00 98.25 120 ARG A CA 1
ATOM 855 C C . ARG A 1 120 ? -19.541 -8.064 1.799 1.00 98.25 120 ARG A C 1
ATOM 857 O O . ARG A 1 120 ? -18.441 -8.576 1.609 1.00 98.25 120 ARG A O 1
ATOM 864 N N . PHE A 1 121 ? -20.071 -7.880 2.998 1.00 98.38 121 PHE A N 1
ATOM 865 C CA . PHE A 1 121 ? -19.381 -8.233 4.230 1.00 98.38 121 PHE A CA 1
ATOM 866 C C . PHE A 1 121 ? -19.779 -9.626 4.709 1.00 98.38 121 PHE A C 1
ATOM 868 O O . PHE A 1 121 ? -20.933 -10.043 4.586 1.00 98.38 121 PHE A O 1
ATOM 875 N N . LYS A 1 122 ? -18.804 -10.346 5.261 1.00 97.94 122 LYS A N 1
ATOM 876 C CA . LYS A 1 122 ? -19.003 -11.601 5.981 1.00 97.94 122 LYS A CA 1
ATOM 877 C C . LYS A 1 122 ? -18.042 -11.630 7.160 1.00 97.94 122 LYS A C 1
ATOM 879 O O . LYS A 1 122 ? -16.839 -11.483 6.963 1.00 97.94 122 LYS A O 1
ATOM 884 N N . LEU A 1 123 ? -18.574 -11.850 8.358 1.00 97.94 123 LEU A N 1
ATOM 885 C CA . LEU A 1 123 ? -17.758 -12.035 9.548 1.00 97.94 123 LEU A CA 1
ATOM 886 C C . LEU A 1 123 ? -17.255 -13.482 9.625 1.00 97.94 123 LEU A C 1
ATOM 888 O O . LEU A 1 123 ? -17.988 -14.434 9.350 1.00 97.94 123 LEU A O 1
ATOM 892 N N . HIS A 1 124 ? -15.984 -13.621 9.980 1.00 97.38 124 HIS A N 1
ATOM 893 C CA . HIS A 1 124 ? -15.289 -14.883 10.193 1.00 97.38 124 HIS A CA 1
ATOM 894 C C . HIS A 1 124 ? -14.809 -14.916 11.648 1.00 97.38 124 HIS A C 1
ATOM 896 O O . HIS A 1 124 ? -13.661 -14.589 11.943 1.00 97.38 124 HIS A O 1
ATOM 902 N N . GLU A 1 125 ? -15.732 -15.219 12.561 1.00 97.38 125 GLU A N 1
ATOM 903 C CA . GLU A 1 125 ? -15.512 -15.125 14.008 1.00 97.38 125 GLU A CA 1
ATOM 904 C C . GLU A 1 125 ? -14.337 -15.999 14.470 1.00 97.38 125 GLU A C 1
ATOM 906 O O . GLU A 1 125 ? -14.234 -17.169 14.103 1.00 97.38 125 GLU A O 1
ATOM 911 N N . GLY A 1 126 ? -13.422 -15.410 15.247 1.00 96.69 126 GLY A N 1
ATOM 912 C CA . GLY A 1 126 ? -12.262 -16.096 15.830 1.00 96.69 126 GLY A CA 1
ATOM 913 C C . GLY A 1 126 ? -11.183 -16.563 14.841 1.00 96.69 126 GLY A C 1
ATOM 914 O O . GLY A 1 126 ? -10.135 -17.040 15.269 1.00 96.69 126 GLY A O 1
ATOM 915 N N . GLU A 1 127 ? -11.378 -16.427 13.525 1.00 97.56 127 GLU A N 1
ATOM 916 C CA . GLU A 1 127 ? -10.444 -16.969 12.526 1.00 97.56 127 GLU A CA 1
ATOM 917 C C . GLU A 1 127 ? -9.079 -16.273 12.546 1.00 97.56 127 GLU A C 1
ATOM 919 O O . GLU A 1 127 ? -8.045 -16.936 12.444 1.00 97.56 127 GLU A O 1
ATOM 924 N N . ALA A 1 128 ? -9.061 -14.946 12.695 1.00 96.69 128 ALA A N 1
ATOM 925 C CA . ALA A 1 128 ? -7.811 -14.194 12.753 1.00 96.69 128 ALA A CA 1
ATOM 926 C C . ALA A 1 128 ? -6.974 -14.590 13.977 1.00 96.69 128 ALA A C 1
ATOM 928 O O . ALA A 1 128 ? -5.775 -14.816 13.845 1.00 96.69 128 ALA A O 1
ATOM 929 N N . GLU A 1 129 ? -7.608 -14.751 15.139 1.00 96.75 129 GLU A N 1
ATOM 930 C CA . GLU A 1 129 ? -6.945 -15.193 16.368 1.00 96.75 129 GLU A CA 1
ATOM 931 C C . GLU A 1 129 ? -6.453 -16.639 16.247 1.00 96.75 129 GLU A C 1
ATOM 933 O O . GLU A 1 129 ? -5.267 -16.905 16.449 1.00 96.75 129 GLU A O 1
ATOM 938 N N . ARG A 1 130 ? -7.327 -17.562 15.817 1.00 98.06 130 ARG A N 1
ATOM 939 C CA . ARG A 1 130 ? -7.006 -18.992 15.671 1.00 98.06 130 ARG A CA 1
ATOM 940 C C . ARG A 1 130 ? -5.785 -19.236 14.788 1.00 98.06 130 ARG A C 1
ATOM 942 O O . ARG A 1 130 ? -5.017 -20.158 15.042 1.00 98.06 130 ARG A O 1
ATOM 949 N N . HIS A 1 131 ? -5.624 -18.426 13.745 1.00 97.19 131 HIS A N 1
ATOM 950 C CA . HIS A 1 131 ? -4.545 -18.560 12.765 1.00 97.19 131 HIS A CA 1
ATOM 951 C C . HIS A 1 131 ? -3.442 -17.505 12.919 1.00 97.19 131 HIS A C 1
ATOM 953 O O . HIS A 1 131 ? -2.589 -17.400 12.035 1.00 97.19 131 HIS A O 1
ATOM 959 N N . ASN A 1 132 ? -3.456 -16.718 14.003 1.00 96.44 132 ASN A N 1
ATOM 960 C CA . ASN A 1 132 ? -2.510 -15.627 14.267 1.00 96.44 132 ASN A CA 1
ATOM 961 C C . ASN A 1 132 ? -2.316 -14.695 13.046 1.00 96.44 132 ASN A C 1
ATOM 963 O O . ASN A 1 132 ? -1.198 -14.370 12.636 1.00 96.44 132 ASN A O 1
ATOM 967 N N . ILE A 1 133 ? -3.424 -14.304 12.411 1.00 96.44 133 ILE A N 1
ATOM 968 C CA . ILE A 1 133 ? -3.442 -13.451 11.221 1.00 96.44 133 ILE A CA 1
ATOM 969 C C . ILE A 1 133 ? -3.306 -11.996 11.661 1.00 96.44 133 ILE A C 1
ATOM 971 O O . ILE A 1 133 ? -4.212 -11.446 12.278 1.00 96.44 133 ILE A O 1
ATOM 975 N N . ARG A 1 134 ? -2.182 -11.368 11.304 1.00 94.50 134 ARG A N 1
ATOM 976 C CA . ARG A 1 134 ? -1.913 -9.945 11.583 1.00 94.50 134 ARG A CA 1
ATOM 977 C C . ARG A 1 134 ? -2.054 -9.039 10.365 1.00 94.50 134 ARG A C 1
ATOM 979 O O . ARG A 1 134 ? -2.388 -7.874 10.511 1.00 94.50 134 ARG A O 1
ATOM 986 N N . TRP A 1 135 ? -1.790 -9.580 9.181 1.00 95.88 135 TRP A N 1
ATOM 987 C CA . TRP A 1 135 ? -1.772 -8.838 7.923 1.00 95.88 135 TRP A CA 1
ATOM 988 C C . TRP A 1 135 ? -3.015 -9.143 7.089 1.00 95.88 135 TRP A C 1
ATOM 990 O O . TRP A 1 135 ? -3.520 -10.274 7.157 1.00 95.88 135 TRP A O 1
ATOM 1000 N N . PRO A 1 136 ? -3.493 -8.178 6.283 1.00 96.81 136 PRO A N 1
ATOM 1001 C CA . PRO A 1 136 ? -4.586 -8.420 5.360 1.00 96.81 136 PRO A CA 1
ATOM 1002 C C . PRO A 1 136 ? -4.179 -9.480 4.335 1.00 96.81 136 PRO A C 1
ATOM 1004 O O . PRO A 1 136 ? -3.011 -9.634 3.974 1.00 96.81 136 PRO A O 1
ATOM 1007 N N . ARG A 1 137 ? -5.163 -10.233 3.859 1.00 97.44 137 ARG A N 1
ATOM 1008 C CA . ARG A 1 137 ? -4.995 -11.223 2.793 1.00 97.44 137 ARG A CA 1
ATOM 1009 C C . ARG A 1 137 ? -6.073 -11.000 1.764 1.00 97.44 137 ARG A C 1
ATOM 1011 O O . ARG A 1 137 ? -7.185 -10.614 2.113 1.00 97.44 137 ARG A O 1
ATOM 1018 N N . PHE A 1 138 ? -5.790 -11.323 0.514 1.00 97.44 138 PHE A N 1
ATOM 1019 C CA . PHE A 1 138 ? -6.837 -11.363 -0.487 1.00 97.44 138 PHE A CA 1
ATOM 1020 C C . PHE A 1 138 ? -6.742 -12.597 -1.364 1.00 97.44 138 PHE A C 1
ATOM 1022 O O . PHE A 1 138 ? -5.699 -13.237 -1.470 1.00 97.44 138 PHE A O 1
ATOM 1029 N N . ALA A 1 139 ? -7.873 -12.950 -1.959 1.00 97.12 139 ALA A N 1
ATOM 1030 C CA . ALA A 1 139 ? -7.971 -14.038 -2.911 1.00 97.12 139 ALA A CA 1
ATOM 1031 C C . ALA A 1 139 ? -8.928 -13.653 -4.032 1.00 97.12 139 ALA A C 1
ATOM 1033 O O . ALA A 1 139 ? -9.973 -13.052 -3.781 1.00 97.12 139 ALA A O 1
ATOM 1034 N N . HIS A 1 140 ? -8.609 -14.068 -5.252 1.00 95.62 140 HIS A N 1
ATOM 1035 C CA . HIS A 1 140 ? -9.480 -13.925 -6.408 1.00 95.62 140 HIS A CA 1
ATOM 1036 C C . HIS A 1 140 ? -9.745 -15.326 -6.990 1.00 95.62 140 HIS A C 1
ATOM 1038 O O . HIS A 1 140 ? -8.794 -16.071 -7.217 1.00 95.62 140 HIS A O 1
ATOM 1044 N N . PRO A 1 141 ? -11.009 -15.742 -7.196 1.00 95.00 141 PRO A N 1
ATOM 1045 C CA . PRO A 1 141 ? -11.330 -17.116 -7.597 1.00 95.00 141 PRO A CA 1
ATOM 1046 C C . PRO A 1 141 ? -11.063 -17.415 -9.083 1.00 95.00 141 PRO A C 1
ATOM 1048 O O . PRO A 1 141 ? -11.169 -18.564 -9.499 1.00 95.00 141 PRO A O 1
ATOM 1051 N N . GLY A 1 142 ? -10.761 -16.394 -9.887 1.00 91.94 142 GLY A N 1
ATOM 1052 C CA . GLY A 1 142 ? -10.423 -16.512 -11.309 1.00 91.94 142 GLY A CA 1
ATOM 1053 C C . GLY A 1 142 ? -9.270 -15.586 -11.694 1.00 91.94 142 GLY A C 1
ATOM 1054 O O . GLY A 1 142 ? -8.462 -15.214 -10.846 1.00 91.94 142 GLY A O 1
ATOM 1055 N N . TYR A 1 143 ? -9.224 -15.144 -12.948 1.00 90.38 143 TYR A N 1
ATOM 1056 C CA . TYR A 1 143 ? -8.248 -14.145 -13.387 1.00 90.38 143 TYR A CA 1
ATOM 1057 C C . TYR A 1 143 ? -8.674 -12.734 -12.964 1.00 90.38 143 TYR A C 1
ATOM 1059 O O . TYR A 1 143 ? -9.819 -12.350 -13.189 1.00 90.38 143 TYR A O 1
ATOM 1067 N N . PHE A 1 144 ? -7.763 -11.969 -12.353 1.00 89.06 144 PHE A N 1
ATOM 1068 C CA . PHE A 1 144 ? -8.040 -10.596 -11.901 1.00 89.06 144 PHE A CA 1
ATOM 1069 C C . PHE A 1 144 ? -8.197 -9.604 -13.069 1.00 89.06 144 PHE A C 1
ATOM 1071 O O . PHE A 1 144 ? -8.826 -8.561 -12.912 1.00 89.06 144 PHE A O 1
ATOM 1078 N N . ASN A 1 145 ? -7.642 -9.947 -14.234 1.00 86.25 145 ASN A N 1
ATOM 1079 C CA . ASN A 1 145 ? -7.814 -9.272 -15.517 1.00 86.25 145 ASN A CA 1
ATOM 1080 C C . ASN A 1 145 ? -8.050 -10.342 -16.598 1.00 86.25 145 ASN A C 1
ATOM 1082 O O . ASN A 1 145 ? -7.784 -11.520 -16.353 1.00 86.25 145 ASN A O 1
ATOM 1086 N N . ALA A 1 146 ? -8.538 -9.971 -17.782 1.00 84.75 146 ALA A N 1
ATOM 1087 C CA . ALA A 1 146 ? -8.732 -10.937 -18.859 1.00 84.75 146 ALA A CA 1
ATOM 1088 C C . ALA A 1 146 ? -7.403 -11.677 -19.165 1.00 84.75 146 ALA A C 1
ATOM 1090 O O . ALA A 1 146 ? -6.344 -11.034 -19.181 1.00 84.75 146 ALA A O 1
ATOM 1091 N N . PRO A 1 147 ? -7.413 -13.012 -19.350 1.00 84.69 147 PRO A N 1
ATOM 1092 C CA . PRO A 1 147 ? -6.197 -13.826 -19.453 1.00 84.69 147 PRO A CA 1
ATOM 1093 C C . PRO A 1 147 ? -5.199 -13.349 -20.509 1.00 84.69 147 PRO A C 1
ATOM 1095 O O . PRO A 1 147 ? -3.994 -13.421 -20.287 1.00 84.69 147 PRO A O 1
ATOM 1098 N N . GLU A 1 148 ? -5.692 -12.826 -21.631 1.00 84.06 148 GLU A N 1
ATOM 1099 C CA . GLU A 1 148 ? -4.889 -12.268 -22.719 1.00 84.06 148 GLU A CA 1
ATOM 1100 C C . GLU A 1 148 ? -4.042 -11.053 -22.305 1.00 84.06 148 GLU A C 1
ATOM 1102 O O . GLU A 1 148 ? -3.045 -10.753 -22.958 1.00 84.06 148 GLU A O 1
ATOM 1107 N N . TRP A 1 149 ? -4.421 -10.374 -21.217 1.00 79.81 149 TRP A N 1
ATOM 1108 C CA . TRP A 1 149 ? -3.673 -9.269 -20.615 1.00 79.81 149 TRP A CA 1
ATOM 1109 C C . TRP A 1 149 ? -2.868 -9.706 -19.391 1.00 79.81 149 TRP A C 1
ATOM 1111 O O . TRP A 1 149 ? -1.855 -9.087 -19.077 1.00 79.81 149 TRP A O 1
ATOM 1121 N N . ALA A 1 150 ? -3.307 -10.757 -18.694 1.00 75.88 150 ALA A N 1
ATOM 1122 C CA . ALA A 1 150 ? -2.617 -11.293 -17.522 1.00 75.88 150 ALA A CA 1
ATOM 1123 C C . ALA A 1 150 ? -1.393 -12.152 -17.888 1.00 75.88 150 ALA A C 1
ATOM 1125 O O . ALA A 1 150 ? -0.444 -12.229 -17.110 1.00 75.88 150 ALA A O 1
ATOM 1126 N N . VAL A 1 151 ? -1.404 -12.788 -19.064 1.00 82.12 151 VAL A N 1
ATOM 1127 C CA . VAL A 1 151 ? -0.282 -13.566 -19.600 1.00 82.12 151 VAL A CA 1
ATOM 1128 C C . VAL A 1 151 ? 0.224 -12.866 -20.862 1.00 82.12 151 VAL A C 1
ATOM 1130 O O . VAL A 1 151 ? -0.438 -12.931 -21.900 1.00 82.12 151 VAL A O 1
ATOM 1133 N N . PRO A 1 152 ? 1.371 -12.167 -20.802 1.00 76.06 152 PRO A N 1
ATOM 1134 C CA . PRO A 1 152 ? 1.791 -11.305 -21.893 1.00 76.06 152 PRO A CA 1
ATOM 1135 C C . PRO A 1 152 ? 2.127 -12.110 -23.155 1.00 76.06 152 PRO A C 1
ATOM 1137 O O . PRO A 1 152 ? 2.893 -13.074 -23.125 1.00 76.06 152 PRO A O 1
ATOM 1140 N N . ARG A 1 153 ? 1.596 -11.663 -24.298 1.00 83.31 153 ARG A N 1
ATOM 1141 C CA . ARG A 1 153 ? 1.988 -12.111 -25.641 1.00 83.31 153 ARG A CA 1
ATOM 1142 C C . ARG A 1 153 ? 2.695 -10.962 -26.356 1.00 83.31 153 ARG A C 1
ATOM 1144 O O . ARG A 1 153 ? 2.155 -9.865 -26.389 1.00 83.31 153 ARG A O 1
ATOM 1151 N N . ASN A 1 154 ? 3.841 -11.238 -26.987 1.00 86.94 154 ASN A N 1
ATOM 1152 C CA . ASN A 1 154 ? 4.646 -10.243 -27.713 1.00 86.94 154 ASN A CA 1
ATOM 1153 C C . ASN A 1 154 ? 5.043 -9.040 -26.831 1.00 86.94 154 ASN A C 1
ATOM 1155 O O . ASN A 1 154 ? 4.535 -7.935 -27.010 1.00 86.94 154 ASN A O 1
ATOM 1159 N N . PHE A 1 155 ? 5.921 -9.278 -25.854 1.00 88.50 155 PHE A N 1
ATOM 1160 C CA . PHE A 1 155 ? 6.342 -8.274 -24.877 1.00 88.50 155 PHE A CA 1
ATOM 1161 C C . PHE A 1 155 ? 7.845 -7.998 -24.950 1.00 88.50 155 PHE A C 1
ATOM 1163 O O . PHE A 1 155 ? 8.628 -8.846 -25.375 1.00 88.50 155 PHE A O 1
ATOM 1170 N N . ILE A 1 156 ? 8.223 -6.806 -24.494 1.00 90.75 156 ILE A N 1
ATOM 1171 C CA . ILE A 1 156 ? 9.591 -6.455 -24.120 1.00 90.75 156 ILE A CA 1
ATOM 1172 C C . ILE A 1 156 ? 9.605 -6.400 -22.595 1.00 90.75 156 ILE A C 1
ATOM 1174 O O . ILE A 1 156 ? 8.672 -5.873 -21.991 1.00 90.75 156 ILE A O 1
ATOM 1178 N N . ALA A 1 157 ? 10.640 -6.967 -21.988 1.00 92.50 157 ALA A N 1
ATOM 1179 C CA . ALA A 1 157 ? 10.885 -6.858 -20.561 1.00 92.50 157 ALA A CA 1
ATOM 1180 C C . ALA A 1 157 ? 12.295 -6.330 -20.336 1.00 92.50 157 ALA A C 1
ATOM 1182 O O . ALA A 1 157 ? 13.238 -6.733 -21.021 1.00 92.50 157 ALA A O 1
ATOM 1183 N N . THR A 1 158 ? 12.415 -5.448 -19.360 1.00 95.50 158 THR A N 1
ATOM 1184 C CA . THR A 1 158 ? 13.679 -4.956 -18.835 1.00 95.50 158 THR A CA 1
ATOM 1185 C C . THR A 1 158 ? 13.984 -5.704 -17.541 1.00 95.50 158 THR A C 1
ATOM 1187 O O . THR A 1 158 ? 13.089 -6.186 -16.843 1.00 95.50 158 THR A O 1
ATOM 1190 N N . MET A 1 159 ? 15.268 -5.878 -17.249 1.00 96.00 159 MET A N 1
ATOM 1191 C CA . MET A 1 159 ? 15.740 -6.564 -16.048 1.00 96.00 159 MET A CA 1
ATOM 1192 C C . MET A 1 159 ? 16.655 -5.625 -15.280 1.00 96.00 159 MET A C 1
ATOM 1194 O O . MET A 1 159 ? 17.322 -4.788 -15.882 1.00 96.00 159 MET A O 1
ATOM 1198 N N . GLY A 1 160 ? 16.695 -5.777 -13.963 1.00 96.50 160 GLY A N 1
ATOM 1199 C CA . GLY A 1 160 ? 17.565 -5.007 -13.091 1.00 96.50 160 GLY A CA 1
ATOM 1200 C C . GLY A 1 160 ? 18.245 -5.920 -12.089 1.00 96.50 160 GLY A C 1
ATOM 1201 O O . GLY A 1 160 ? 17.652 -6.881 -11.598 1.00 96.50 160 GLY A O 1
ATOM 1202 N N . MET A 1 161 ? 19.503 -5.615 -11.805 1.00 97.50 161 MET A N 1
ATOM 1203 C CA . MET A 1 161 ? 20.285 -6.258 -10.757 1.00 97.50 161 MET A CA 1
ATOM 1204 C C . MET A 1 161 ? 20.484 -5.247 -9.627 1.00 97.50 161 MET A C 1
ATOM 1206 O O . MET A 1 161 ? 20.533 -4.045 -9.909 1.00 97.50 161 MET A O 1
ATOM 1210 N N . PRO A 1 162 ? 20.624 -5.694 -8.369 1.00 97.88 162 PRO A N 1
ATOM 1211 C CA . PRO A 1 162 ? 20.898 -4.806 -7.246 1.00 97.88 162 PRO A CA 1
ATOM 1212 C C . PRO A 1 162 ? 22.370 -4.373 -7.245 1.00 97.88 162 PRO A C 1
ATOM 1214 O O . PRO A 1 162 ? 23.148 -4.732 -6.369 1.00 97.88 162 PRO A O 1
ATOM 1217 N N . ILE A 1 163 ? 22.767 -3.647 -8.286 1.00 97.94 163 ILE A N 1
ATOM 1218 C CA . ILE A 1 163 ? 24.116 -3.124 -8.496 1.00 97.94 163 ILE A CA 1
ATOM 1219 C C . ILE A 1 163 ? 23.992 -1.609 -8.631 1.00 97.94 163 ILE A C 1
ATOM 1221 O O . ILE A 1 163 ? 23.162 -1.115 -9.396 1.00 97.94 163 ILE A O 1
ATOM 1225 N N . ARG A 1 164 ? 24.780 -0.873 -7.851 1.00 97.19 164 ARG A N 1
ATOM 1226 C CA . ARG A 1 164 ? 24.845 0.591 -7.914 1.00 97.19 164 ARG A CA 1
ATOM 1227 C C . ARG A 1 164 ? 25.618 1.045 -9.155 1.00 97.19 164 ARG A C 1
ATOM 1229 O O . ARG A 1 164 ? 26.371 0.274 -9.744 1.00 97.19 164 ARG A O 1
ATOM 1236 N N . ASP A 1 165 ? 25.505 2.325 -9.499 1.00 95.25 165 ASP A N 1
ATOM 1237 C CA . ASP A 1 165 ? 26.209 2.915 -10.650 1.00 95.25 165 ASP A CA 1
ATOM 1238 C C . ASP A 1 165 ? 27.747 2.831 -10.531 1.00 95.25 165 ASP A C 1
ATOM 1240 O O . ASP A 1 165 ? 28.452 2.861 -11.537 1.00 95.25 165 ASP A O 1
ATOM 1244 N N . ASP A 1 166 ? 28.277 2.688 -9.311 1.00 97.44 166 ASP A N 1
ATOM 1245 C CA . ASP A 1 166 ? 29.708 2.497 -9.034 1.00 97.44 166 ASP A CA 1
ATOM 1246 C C . ASP A 1 166 ? 30.170 1.025 -9.101 1.00 97.44 166 ASP A C 1
ATOM 1248 O O . ASP A 1 166 ? 31.342 0.730 -8.861 1.00 97.44 166 ASP A O 1
ATOM 1252 N N . GLY A 1 167 ? 29.267 0.097 -9.434 1.00 97.44 167 GLY A N 1
ATOM 1253 C CA . GLY A 1 167 ? 29.534 -1.340 -9.505 1.00 97.44 167 GLY A CA 1
ATOM 1254 C C . GLY A 1 167 ? 29.397 -2.088 -8.175 1.00 97.44 167 GLY A C 1
ATOM 1255 O O . GLY A 1 167 ? 29.589 -3.305 -8.153 1.00 97.44 167 GLY A O 1
ATOM 1256 N N . THR A 1 168 ? 29.047 -1.414 -7.074 1.00 98.31 168 THR A N 1
ATOM 1257 C CA . THR A 1 168 ? 28.813 -2.067 -5.777 1.00 98.31 168 THR A CA 1
ATOM 1258 C C . THR A 1 168 ? 27.589 -2.977 -5.844 1.00 98.31 168 THR A C 1
ATOM 1260 O O . THR A 1 168 ? 26.493 -2.539 -6.196 1.00 98.31 168 THR A O 1
ATOM 1263 N N . GLN A 1 169 ? 27.772 -4.246 -5.475 1.00 97.62 169 GLN A N 1
ATOM 1264 C CA . GLN A 1 169 ? 26.703 -5.236 -5.369 1.00 97.62 169 GLN A CA 1
ATOM 1265 C C . GLN A 1 169 ? 26.007 -5.121 -4.009 1.00 97.62 169 GLN A C 1
ATOM 1267 O O . GLN A 1 169 ? 26.628 -5.358 -2.975 1.00 97.62 169 GLN A O 1
ATOM 1272 N N . GLU A 1 170 ? 24.706 -4.846 -4.019 1.00 97.94 170 GLU A N 1
ATOM 1273 C CA . GLU A 1 170 ? 23.844 -4.955 -2.844 1.00 97.94 170 GLU A CA 1
ATOM 1274 C C . GLU A 1 170 ? 23.220 -6.353 -2.796 1.00 97.94 170 GLU A C 1
ATOM 1276 O O . GLU A 1 170 ? 22.709 -6.870 -3.797 1.00 97.94 170 GLU A O 1
ATOM 1281 N N . GLY A 1 171 ? 23.319 -7.013 -1.644 1.00 97.00 171 GLY A N 1
ATOM 1282 C CA . GLY A 1 171 ? 22.759 -8.346 -1.440 1.00 97.00 171 GLY A CA 1
ATOM 1283 C C . GLY A 1 171 ? 21.260 -8.270 -1.165 1.00 97.00 171 GLY A C 1
ATOM 1284 O O . GLY A 1 171 ? 20.849 -7.567 -0.251 1.00 97.00 171 GLY A O 1
ATOM 1285 N N . GLU A 1 172 ? 20.458 -9.011 -1.935 1.00 96.69 172 GLU A N 1
ATOM 1286 C CA . GLU A 1 172 ? 19.008 -9.177 -1.712 1.00 96.69 172 GLU A CA 1
ATOM 1287 C C . GLU A 1 172 ? 18.184 -7.864 -1.708 1.00 96.69 172 GLU A C 1
ATOM 1289 O O . GLU A 1 172 ? 17.062 -7.828 -1.203 1.00 96.69 172 GLU A O 1
ATOM 1294 N N . ASP A 1 173 ? 18.691 -6.791 -2.330 1.00 97.62 173 ASP A N 1
ATOM 1295 C CA . ASP A 1 173 ? 17.979 -5.509 -2.435 1.00 97.62 173 ASP A CA 1
ATOM 1296 C C . ASP A 1 173 ? 16.993 -5.493 -3.620 1.00 97.62 173 ASP A C 1
ATOM 1298 O O . ASP A 1 173 ? 17.311 -5.100 -4.747 1.00 97.62 173 ASP A O 1
ATOM 1302 N N . LEU A 1 174 ? 15.754 -5.920 -3.365 1.00 96.75 174 LEU A N 1
ATOM 1303 C CA . LEU A 1 174 ? 14.691 -5.909 -4.374 1.00 96.75 174 LEU A CA 1
ATOM 1304 C C . LEU A 1 174 ? 14.332 -4.489 -4.841 1.00 96.75 174 LEU A C 1
ATOM 1306 O O . LEU A 1 174 ? 13.972 -4.311 -6.004 1.00 96.75 174 LEU A O 1
ATOM 1310 N N . THR A 1 175 ? 14.443 -3.484 -3.970 1.00 95.69 175 THR A N 1
ATOM 1311 C CA . THR A 1 175 ? 14.108 -2.093 -4.305 1.00 95.69 175 THR A CA 1
ATOM 1312 C C . THR A 1 175 ? 15.075 -1.556 -5.353 1.00 95.69 175 THR A C 1
ATOM 1314 O O . THR A 1 175 ? 14.644 -1.009 -6.371 1.00 95.69 175 THR A O 1
ATOM 1317 N N . LEU A 1 176 ? 16.380 -1.761 -5.152 1.00 97.12 176 LEU A N 1
ATOM 1318 C CA . LEU A 1 176 ? 17.400 -1.362 -6.117 1.00 97.12 176 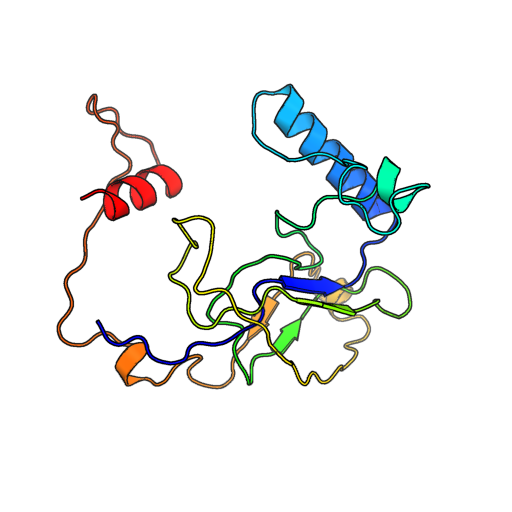LEU A CA 1
ATOM 1319 C C . LEU A 1 176 ? 17.263 -2.140 -7.430 1.00 97.12 176 LEU A C 1
ATOM 1321 O O . LEU A 1 176 ? 17.307 -1.539 -8.504 1.00 97.12 176 LEU A O 1
ATOM 1325 N N . ALA A 1 177 ? 17.035 -3.455 -7.362 1.00 97.38 177 ALA A N 1
ATOM 1326 C CA . ALA A 1 177 ? 16.827 -4.274 -8.554 1.00 97.38 177 ALA A CA 1
ATOM 1327 C C . ALA A 1 177 ? 15.596 -3.820 -9.364 1.00 97.38 177 ALA A C 1
ATOM 1329 O O . ALA A 1 177 ? 15.687 -3.672 -10.583 1.00 97.38 177 ALA A O 1
ATOM 1330 N N . ALA A 1 178 ? 14.468 -3.539 -8.702 1.00 96.44 178 ALA A N 1
ATOM 1331 C CA . ALA A 1 178 ? 13.248 -3.053 -9.345 1.00 96.44 178 ALA A CA 1
ATOM 1332 C C . ALA A 1 178 ? 13.438 -1.658 -9.960 1.00 96.44 178 ALA A C 1
ATOM 1334 O O . ALA A 1 178 ? 13.039 -1.433 -11.103 1.00 96.44 178 ALA A O 1
ATOM 1335 N N . ARG A 1 179 ? 14.110 -0.742 -9.248 1.00 95.69 179 ARG A N 1
ATOM 1336 C CA . ARG A 1 179 ? 14.472 0.580 -9.780 1.00 95.69 179 ARG A CA 1
ATOM 1337 C C . ARG A 1 179 ? 15.319 0.451 -11.043 1.00 95.69 179 ARG A C 1
ATOM 1339 O O . ARG A 1 179 ? 15.016 1.096 -12.040 1.00 95.69 179 ARG A O 1
ATOM 1346 N N . ASN A 1 180 ? 16.359 -0.379 -11.006 1.00 96.88 180 ASN A N 1
ATOM 1347 C CA . ASN A 1 180 ? 17.256 -0.572 -12.141 1.00 96.88 180 ASN A CA 1
ATOM 1348 C C . ASN A 1 180 ? 16.533 -1.210 -13.337 1.00 96.88 180 ASN A C 1
ATOM 1350 O O . ASN A 1 180 ? 16.784 -0.827 -14.473 1.00 96.88 180 ASN A O 1
ATOM 1354 N N . ALA A 1 181 ? 15.587 -2.126 -13.098 1.00 96.50 181 ALA A N 1
ATOM 1355 C CA . ALA A 1 181 ? 14.749 -2.679 -14.160 1.00 96.50 181 ALA A CA 1
ATOM 1356 C C . ALA A 1 181 ? 13.874 -1.603 -14.821 1.00 96.50 181 ALA A C 1
ATOM 1358 O O . ALA A 1 181 ? 13.693 -1.629 -16.033 1.00 96.50 181 ALA A O 1
ATOM 1359 N N . LEU A 1 182 ? 13.343 -0.657 -14.042 1.00 94.44 182 LEU A N 1
ATOM 1360 C CA . LEU A 1 182 ? 12.454 0.394 -14.538 1.00 94.44 182 LEU A CA 1
ATOM 1361 C C . LEU A 1 182 ? 13.164 1.440 -15.416 1.00 94.44 182 LEU A C 1
ATOM 1363 O O . LEU A 1 182 ? 12.538 1.985 -16.320 1.00 94.44 182 LEU A O 1
ATOM 1367 N N . ILE A 1 183 ? 14.430 1.752 -15.127 1.00 93.12 183 ILE A N 1
ATOM 1368 C CA . ILE A 1 183 ? 15.187 2.815 -15.819 1.00 93.12 183 ILE A CA 1
ATOM 1369 C C . ILE A 1 183 ? 15.975 2.335 -17.048 1.00 93.12 183 ILE A C 1
ATOM 1371 O O . ILE A 1 183 ? 16.446 3.179 -17.810 1.00 93.12 183 ILE A O 1
ATOM 1375 N N . ASN A 1 184 ? 16.149 1.018 -17.204 1.00 90.19 184 ASN A N 1
ATOM 1376 C CA . ASN A 1 184 ? 16.783 0.391 -18.371 1.00 90.19 184 ASN A CA 1
ATOM 1377 C C . ASN A 1 184 ? 15.899 0.486 -19.618 1.00 90.19 184 ASN A C 1
ATOM 1379 O O . ASN A 1 184 ? 16.467 0.645 -20.722 1.00 90.19 184 ASN A O 1
#

Sequence (184 aa):
VRIPNGSFMGTAGIAPSLAQLDAWAKREADLVARGGFAMLADPEDAVPPTGPVAETGLRTIPPRENCGNVDAKQLTKGSRLLIPVNVDGALYSAGDGHYAQGDAECCITAIEMGATAVVRFKLHEGEAERHNIRWPRFAHPGYFNAPEWAVPRNFIATMGMPIRDDGTQEGEDLTLAARNALIN